Protein AF-A0AAJ6CHQ0-F1 (afdb_monomer_lite)

Foldseek 3Di:
DDPVVVVVVVVVVVVVVVVVVVVVVVVVVVVVVPPVCVVVVVVVVVVVVVVLVQLVVVLCVVVVVDDDDDDDPPPDDDQQRPDDPVCLVVLVVQFPDPPDPCPPPPPDDPPPRCPVGTDRSNLSVLVVVLVVLVCVLCVPQNPPRSVVVVVSVVVNVVSVVSNVSSVVSVVVVVVVVVVVVVVVVPDDD

Radius of gyration: 31.37 Å; chains: 1; bounding box: 77×31×107 Å

Sequence (189 aa):
MSTSELRRKAGANEQVLSQYDEQVMDEQVDDLTYLPAFPIYAVVVSILLFLIWLASYEVADQLRLVKPQEFSFPRQPHPFGTAPWWIVPVLRDLRLQPSKNLSVEKGKAPEKQELSKVLPPRLTYVGFLWVCTWPIPLMTFGLGAFDDALWWSFAFMGVTIHLLVEYWIYKADREAIGLSGLKYNYKGA

Organism: NCBI:txid253288

Secondary structure (DSSP, 8-state):
--HHHHHHHHHHHHHHHHHHHHHHHHHHHHHTT-S-HHHHHHHHHHHHHHHHHHHHHHHHHHTTSSPPPP--TT-PPPTTTT--TTTHHHHHHHS----------TTS------GGG---HHHHHHHHHHHHHTTHHHHHHTTTS-GGGTTHHHHHHHHHHHHHHHHHHHHHHHHHHHHHHHHTT-S--

pLDDT: mean 70.4, std 12.66, range [40.41, 88.06]

Structure (mmCIF, N/CA/C/O backbone):
data_AF-A0AAJ6CHQ0-F1
#
_entry.id   AF-A0AAJ6CHQ0-F1
#
loop_
_atom_site.group_PDB
_atom_site.id
_atom_site.type_symbol
_atom_site.label_atom_id
_atom_site.label_alt_id
_atom_site.label_comp_id
_atom_site.label_asym_id
_atom_site.label_entity_id
_atom_site.label_seq_id
_atom_site.pdbx_PDB_ins_code
_atom_site.Cartn_x
_atom_site.Cartn_y
_atom_site.Cartn_z
_atom_site.occupancy
_atom_site.B_iso_or_equiv
_atom_site.auth_seq_id
_atom_site.auth_comp_id
_atom_site.auth_asym_id
_atom_site.auth_atom_id
_atom_site.pdbx_PDB_model_num
ATOM 1 N N . MET A 1 1 ? 49.716 6.695 -63.440 1.00 53.44 1 MET A N 1
ATOM 2 C CA . MET A 1 1 ? 48.793 6.927 -62.308 1.00 53.44 1 MET A CA 1
ATOM 3 C C . MET A 1 1 ? 49.601 6.744 -61.030 1.00 53.44 1 MET A C 1
ATOM 5 O O . MET A 1 1 ? 50.236 5.705 -60.896 1.00 53.44 1 MET A O 1
ATOM 9 N N . SER A 1 2 ? 49.723 7.780 -60.196 1.00 56.41 2 SER A N 1
ATOM 10 C CA . SER A 1 2 ? 50.694 7.814 -59.088 1.00 56.41 2 SER A CA 1
ATOM 11 C C . SER A 1 2 ? 50.203 7.006 -57.882 1.00 56.41 2 SER A C 1
ATOM 13 O O . SER A 1 2 ? 49.052 7.136 -57.469 1.00 56.41 2 SER A O 1
ATOM 15 N N . THR A 1 3 ? 51.079 6.206 -57.271 1.00 55.00 3 THR A N 1
ATOM 16 C CA . THR A 1 3 ? 50.789 5.404 -56.065 1.00 55.00 3 THR A CA 1
ATOM 17 C C . THR A 1 3 ? 50.370 6.260 -54.863 1.00 55.00 3 THR A C 1
ATOM 19 O O . THR A 1 3 ? 49.649 5.787 -53.984 1.00 55.00 3 THR A O 1
ATOM 22 N N . SER A 1 4 ? 50.746 7.543 -54.851 1.00 57.84 4 SER A N 1
ATOM 23 C CA . SER A 1 4 ? 50.315 8.520 -53.846 1.00 57.84 4 SER A CA 1
ATOM 24 C C . SER A 1 4 ? 48.821 8.864 -53.927 1.00 57.84 4 SER A C 1
ATOM 26 O O . SER A 1 4 ? 48.200 9.116 -52.896 1.00 57.84 4 SER A O 1
ATOM 28 N N . GLU A 1 5 ? 48.214 8.825 -55.116 1.00 57.00 5 GLU A N 1
ATOM 29 C CA . GLU A 1 5 ? 46.783 9.109 -55.299 1.00 57.00 5 GLU A CA 1
ATOM 30 C C . GLU A 1 5 ? 45.907 7.930 -54.869 1.00 57.00 5 GLU A C 1
ATOM 32 O O . GLU A 1 5 ? 44.837 8.130 -54.295 1.00 57.00 5 GLU A O 1
ATOM 37 N N . LEU A 1 6 ? 46.385 6.700 -55.082 1.00 56.66 6 LEU A N 1
ATOM 38 C CA . LEU A 1 6 ? 45.708 5.482 -54.626 1.00 56.66 6 LEU A CA 1
ATOM 39 C C . LEU A 1 6 ? 45.669 5.402 -53.094 1.00 56.66 6 LEU A C 1
ATOM 41 O O . LEU A 1 6 ? 44.627 5.087 -52.528 1.00 56.66 6 LEU A O 1
ATOM 45 N N . ARG A 1 7 ? 46.762 5.776 -52.414 1.00 56.31 7 ARG A N 1
ATOM 46 C CA . ARG A 1 7 ? 46.816 5.824 -50.941 1.00 56.31 7 ARG A CA 1
ATOM 47 C C . ARG A 1 7 ? 45.900 6.901 -50.351 1.00 56.31 7 ARG A C 1
ATOM 49 O O . ARG A 1 7 ? 45.288 6.682 -49.312 1.00 56.31 7 ARG A O 1
ATOM 56 N N . ARG A 1 8 ? 45.769 8.043 -51.036 1.00 57.28 8 ARG A N 1
ATOM 57 C CA . ARG A 1 8 ? 44.875 9.139 -50.630 1.00 57.28 8 ARG A CA 1
ATOM 58 C C . ARG A 1 8 ? 43.396 8.779 -50.810 1.00 57.28 8 ARG A C 1
ATOM 60 O O . ARG A 1 8 ? 42.580 9.171 -49.987 1.00 57.28 8 ARG A O 1
ATOM 67 N N . LYS A 1 9 ? 43.060 8.004 -51.849 1.00 58.00 9 LYS A N 1
ATOM 68 C CA . LYS A 1 9 ? 41.708 7.455 -52.055 1.00 58.00 9 LYS A CA 1
ATOM 69 C C . LYS A 1 9 ? 41.365 6.335 -51.069 1.00 58.00 9 LYS A C 1
ATOM 71 O O . LYS A 1 9 ? 40.231 6.281 -50.615 1.00 58.00 9 LYS A O 1
ATOM 76 N N . ALA A 1 10 ? 42.331 5.488 -50.708 1.00 58.12 10 ALA A N 1
ATOM 77 C CA . ALA A 1 10 ? 42.127 4.432 -49.714 1.00 58.12 10 ALA A CA 1
ATOM 78 C C . ALA A 1 10 ? 41.763 5.005 -48.331 1.00 58.12 10 ALA A C 1
ATOM 80 O O . ALA A 1 10 ? 40.739 4.625 -47.777 1.00 58.12 10 ALA A O 1
ATOM 81 N N . GLY A 1 11 ? 42.512 6.002 -47.840 1.00 62.03 11 GLY A N 1
ATOM 82 C CA . GLY A 1 11 ? 42.206 6.642 -46.551 1.00 62.03 11 GLY A CA 1
ATOM 83 C C . GLY A 1 11 ? 40.889 7.431 -46.535 1.00 62.03 11 GLY A C 1
ATOM 84 O O . GLY A 1 11 ? 40.236 7.512 -45.503 1.00 62.03 11 GLY A O 1
ATOM 85 N N . ALA A 1 12 ? 40.460 7.976 -47.680 1.00 63.62 12 ALA A N 1
ATOM 86 C CA . ALA A 1 12 ? 39.159 8.639 -47.793 1.00 63.62 12 ALA A CA 1
ATOM 87 C C . ALA A 1 12 ? 37.992 7.638 -47.727 1.00 63.62 12 ALA A C 1
ATOM 89 O O . ALA A 1 12 ? 36.969 7.928 -47.118 1.00 63.62 12 ALA A O 1
ATOM 90 N N . ASN A 1 13 ? 38.151 6.447 -48.310 1.00 64.38 13 ASN A N 1
ATOM 91 C CA . ASN A 1 13 ? 37.129 5.402 -48.249 1.00 64.38 13 ASN A CA 1
ATOM 92 C C . ASN A 1 13 ? 37.025 4.774 -46.849 1.00 64.38 13 ASN A C 1
ATOM 94 O O . ASN A 1 13 ? 35.925 4.440 -46.422 1.00 64.38 13 ASN A O 1
ATOM 98 N N . GLU A 1 14 ? 38.142 4.651 -46.125 1.00 64.62 14 GLU A N 1
ATOM 99 C CA . GLU A 1 14 ? 38.157 4.181 -44.731 1.00 64.62 14 GLU A CA 1
ATOM 100 C C . GLU A 1 14 ? 37.414 5.144 -43.793 1.00 64.62 14 GLU A C 1
ATOM 102 O O . GLU A 1 14 ? 36.646 4.695 -42.949 1.00 64.62 14 GLU A O 1
ATOM 107 N N . GLN A 1 15 ? 37.566 6.459 -43.990 1.00 66.00 15 GLN A N 1
ATOM 108 C CA . GLN A 1 15 ? 36.834 7.474 -43.218 1.00 66.00 15 GLN A CA 1
ATOM 109 C C . GLN A 1 15 ? 35.327 7.460 -43.492 1.00 66.00 15 GLN A C 1
ATOM 111 O O . GLN A 1 15 ? 34.527 7.681 -42.587 1.00 66.00 15 GLN A O 1
ATOM 116 N N . VAL A 1 16 ? 34.930 7.190 -44.737 1.00 67.31 16 VAL A N 1
ATOM 117 C CA . VAL A 1 16 ? 33.515 7.065 -45.100 1.00 67.31 16 VAL A CA 1
ATOM 118 C C . VAL A 1 16 ? 32.918 5.807 -44.468 1.00 67.31 16 VAL A C 1
ATOM 120 O O . VAL A 1 16 ? 31.837 5.875 -43.899 1.00 67.31 16 VAL A O 1
ATOM 123 N N . LEU A 1 17 ? 33.634 4.679 -44.497 1.00 65.00 17 LEU A N 1
ATOM 124 C CA . LEU A 1 17 ? 33.187 3.437 -43.859 1.00 65.00 17 LEU A CA 1
ATOM 125 C C . LEU A 1 17 ? 33.066 3.571 -42.337 1.00 65.00 17 LEU A C 1
ATOM 127 O O . LEU A 1 17 ? 32.076 3.107 -41.784 1.00 65.00 17 LEU A O 1
ATOM 131 N N . SER A 1 18 ? 34.002 4.255 -41.671 1.00 67.62 18 SER A N 1
ATOM 132 C CA . SER A 1 18 ? 33.889 4.499 -40.228 1.00 67.62 18 SER A CA 1
ATOM 133 C C . SER A 1 18 ? 32.709 5.405 -39.877 1.00 67.62 18 SER A C 1
ATOM 135 O O . SER A 1 18 ? 32.072 5.188 -38.856 1.00 67.62 18 SER A O 1
ATOM 137 N N . GLN A 1 19 ? 32.391 6.389 -40.727 1.00 67.19 19 GLN A N 1
ATOM 138 C CA . GLN A 1 19 ? 31.205 7.229 -40.539 1.00 67.19 19 GLN A CA 1
ATOM 139 C C . GLN A 1 19 ? 29.909 6.435 -40.715 1.00 67.19 19 GLN A C 1
ATOM 141 O O . GLN A 1 19 ? 28.973 6.652 -39.957 1.00 67.19 19 GLN A O 1
ATOM 146 N N . TYR A 1 20 ? 29.855 5.500 -41.668 1.00 64.12 20 TYR A N 1
ATOM 147 C CA . TYR A 1 20 ? 28.700 4.612 -41.814 1.00 64.12 20 TYR A CA 1
ATOM 148 C C . TYR A 1 20 ? 28.559 3.647 -40.632 1.00 64.12 20 TYR A C 1
ATOM 150 O O . TYR A 1 20 ? 27.445 3.466 -40.160 1.00 64.12 20 TYR A O 1
ATOM 158 N N . ASP A 1 21 ? 29.648 3.062 -40.128 1.00 66.25 21 ASP A N 1
ATOM 159 C CA . ASP A 1 21 ? 29.583 2.171 -38.960 1.00 66.25 21 ASP A CA 1
ATOM 160 C C . ASP A 1 21 ? 29.145 2.920 -37.692 1.00 66.25 21 ASP A C 1
ATOM 162 O O . ASP A 1 21 ? 28.300 2.423 -36.955 1.00 66.25 21 ASP A O 1
ATOM 166 N N . GLU A 1 22 ? 29.660 4.128 -37.445 1.00 61.72 22 GLU A N 1
ATOM 167 C CA . GLU A 1 22 ? 29.252 4.953 -36.297 1.00 61.72 22 GLU A CA 1
ATOM 168 C C . GLU A 1 22 ? 27.773 5.359 -36.403 1.00 61.72 22 GLU A C 1
ATOM 170 O O . GLU A 1 22 ? 27.011 5.203 -35.453 1.00 61.72 22 GLU A O 1
ATOM 175 N N . GLN A 1 23 ? 27.333 5.764 -37.596 1.00 59.53 23 GLN A N 1
ATOM 176 C CA . GLN A 1 23 ? 25.959 6.198 -37.841 1.00 59.53 23 GLN A CA 1
ATOM 177 C C . GLN A 1 23 ? 24.943 5.041 -37.803 1.00 59.53 23 GLN A C 1
ATOM 179 O O . GLN A 1 23 ? 23.833 5.221 -37.310 1.00 59.53 23 GLN A O 1
ATOM 184 N N . VAL A 1 24 ? 25.316 3.843 -38.270 1.00 60.94 24 VAL A N 1
ATOM 185 C CA . VAL A 1 24 ? 24.473 2.635 -38.191 1.00 60.94 24 VAL A CA 1
ATOM 186 C C . VAL A 1 24 ? 24.389 2.111 -36.758 1.00 60.94 24 VAL A C 1
ATOM 188 O O . VAL A 1 24 ? 23.337 1.622 -36.351 1.00 60.94 24 VAL A O 1
ATOM 191 N N . MET A 1 25 ? 25.468 2.219 -35.979 1.00 58.41 25 MET A N 1
ATOM 192 C CA . MET A 1 25 ? 25.456 1.839 -34.565 1.00 58.41 25 MET A CA 1
ATOM 193 C C . MET A 1 25 ? 24.611 2.808 -33.730 1.00 58.41 25 MET A C 1
ATOM 195 O O . MET A 1 25 ? 23.848 2.340 -32.888 1.00 58.41 25 MET A O 1
ATOM 199 N N . ASP A 1 26 ? 24.670 4.115 -33.996 1.00 58.31 26 ASP A N 1
ATOM 200 C CA . ASP A 1 26 ? 23.794 5.102 -33.348 1.00 58.31 26 ASP A CA 1
ATOM 201 C C . ASP A 1 26 ? 22.317 4.885 -33.728 1.00 58.31 26 ASP A C 1
ATOM 203 O O . ASP A 1 26 ? 21.458 4.846 -32.847 1.00 58.31 26 ASP A O 1
ATOM 207 N N . GLU A 1 27 ? 22.011 4.626 -35.008 1.00 57.84 27 GLU A N 1
ATOM 208 C CA . GLU A 1 27 ? 20.642 4.300 -35.443 1.00 57.84 27 GLU A CA 1
ATOM 209 C C . GLU A 1 27 ? 20.125 2.990 -34.827 1.00 57.84 27 GLU A C 1
ATOM 211 O O . GLU A 1 27 ? 18.964 2.920 -34.432 1.00 57.84 27 GLU A O 1
ATOM 216 N N . GLN A 1 28 ? 20.961 1.954 -34.691 1.00 55.47 28 GLN A N 1
ATOM 217 C CA . GLN A 1 28 ? 20.553 0.682 -34.077 1.00 55.47 28 GLN A CA 1
ATOM 218 C C . GLN A 1 28 ? 20.350 0.775 -32.560 1.00 55.47 28 GLN A C 1
ATOM 220 O O . GLN A 1 28 ? 19.504 0.060 -32.013 1.00 55.47 28 GLN A O 1
ATOM 225 N N . VAL A 1 29 ? 21.113 1.627 -31.872 1.00 54.56 29 VAL A N 1
ATOM 226 C CA . VAL A 1 29 ? 20.941 1.885 -30.434 1.00 54.56 29 VAL A CA 1
ATOM 227 C C . VAL A 1 29 ? 19.672 2.708 -30.186 1.00 54.56 29 VAL A C 1
ATOM 229 O O . VAL A 1 29 ? 18.931 2.417 -29.241 1.00 54.56 29 VAL A O 1
ATOM 232 N N . ASP A 1 30 ? 19.359 3.655 -31.072 1.00 52.62 30 ASP A N 1
ATOM 233 C CA . ASP A 1 30 ? 18.094 4.385 -31.033 1.00 52.62 30 ASP A CA 1
ATOM 234 C C . ASP A 1 30 ? 16.900 3.456 -31.328 1.00 52.62 30 ASP A C 1
ATOM 236 O O . ASP A 1 30 ? 15.939 3.443 -30.556 1.00 52.62 30 ASP A O 1
ATOM 240 N N . ASP A 1 31 ? 16.964 2.592 -32.349 1.00 48.47 31 ASP A N 1
ATOM 241 C CA . ASP A 1 31 ? 15.840 1.722 -32.750 1.00 48.47 31 ASP A CA 1
ATOM 242 C C . ASP A 1 31 ? 15.488 0.624 -31.727 1.00 48.47 31 ASP A C 1
ATOM 244 O O . ASP A 1 31 ? 14.319 0.248 -31.592 1.00 48.47 31 ASP A O 1
ATOM 248 N N . LEU A 1 32 ? 16.450 0.138 -30.930 1.00 51.84 32 LEU A N 1
ATOM 249 C CA . LEU A 1 32 ? 16.156 -0.810 -29.841 1.00 51.84 32 LEU A CA 1
ATOM 250 C C . LEU A 1 32 ? 15.388 -0.154 -28.675 1.00 51.84 32 LEU A C 1
ATOM 252 O O . LEU A 1 32 ? 14.760 -0.848 -27.871 1.00 51.84 32 LEU A O 1
ATOM 256 N N . THR A 1 33 ? 15.403 1.181 -28.610 1.00 52.81 33 THR A N 1
ATOM 257 C CA . THR A 1 33 ? 14.689 2.001 -27.621 1.00 52.81 33 THR A CA 1
ATOM 258 C C . THR A 1 33 ? 13.267 2.368 -28.092 1.00 52.81 33 THR A C 1
ATOM 260 O O . THR A 1 33 ? 12.429 2.775 -27.286 1.00 52.81 33 THR A O 1
ATOM 263 N N . TYR A 1 34 ? 12.939 2.145 -29.374 1.00 50.56 34 TYR A N 1
ATOM 264 C CA . TYR A 1 34 ? 11.658 2.495 -30.008 1.00 50.56 34 TYR A CA 1
ATOM 265 C C . TYR A 1 34 ? 10.610 1.369 -30.021 1.00 50.56 34 TYR A C 1
ATOM 267 O O . TYR A 1 34 ? 9.731 1.334 -30.890 1.00 50.56 34 TYR A O 1
ATOM 275 N N . LEU A 1 35 ? 10.578 0.478 -29.020 1.00 59.81 35 LEU A N 1
ATOM 276 C CA . LEU A 1 35 ? 9.287 -0.166 -28.749 1.00 59.81 35 LEU A CA 1
ATOM 277 C C . LEU A 1 35 ? 8.296 0.969 -28.441 1.00 59.81 35 LEU A C 1
ATOM 279 O O . LEU A 1 35 ? 8.647 1.838 -27.639 1.00 59.81 35 LEU A O 1
ATOM 283 N N . PRO A 1 36 ? 7.078 1.015 -29.021 1.00 63.50 36 PRO A N 1
ATOM 284 C CA . PRO A 1 36 ? 6.083 1.988 -28.601 1.00 63.50 36 PRO A CA 1
ATOM 285 C C . PRO A 1 36 ? 5.757 1.676 -27.139 1.00 63.50 36 PRO A C 1
ATOM 287 O O . PRO A 1 36 ? 4.916 0.839 -26.828 1.00 63.50 36 PRO A O 1
ATOM 290 N N . ALA A 1 37 ? 6.478 2.311 -26.221 1.00 67.38 37 ALA A N 1
ATOM 291 C CA . ALA A 1 37 ? 6.359 2.079 -24.792 1.00 67.38 37 ALA A CA 1
ATOM 292 C C . ALA A 1 37 ? 5.084 2.741 -24.256 1.00 67.38 37 ALA A C 1
ATOM 294 O O . ALA A 1 37 ? 4.552 2.353 -23.219 1.00 67.38 37 ALA A O 1
ATOM 295 N N . PHE A 1 38 ? 4.533 3.693 -25.015 1.00 73.88 38 PHE A N 1
ATOM 296 C CA . PHE A 1 38 ? 3.282 4.380 -24.727 1.00 73.88 38 PHE A CA 1
ATOM 297 C C . PHE A 1 38 ? 2.105 3.440 -24.390 1.00 73.88 38 PHE A C 1
ATOM 299 O O . PHE A 1 38 ? 1.527 3.620 -23.320 1.00 73.88 38 PHE A O 1
ATOM 306 N N . PRO A 1 39 ? 1.735 2.425 -25.202 1.00 80.56 39 PRO A N 1
ATOM 307 C CA . PRO A 1 39 ? 0.681 1.474 -24.841 1.00 80.56 39 PRO A CA 1
ATOM 308 C C . PRO A 1 39 ? 0.973 0.704 -23.548 1.00 80.56 39 PRO A C 1
ATOM 310 O O . PRO A 1 39 ? 0.052 0.470 -22.769 1.00 80.56 39 PRO A O 1
ATOM 313 N N . ILE A 1 40 ? 2.234 0.357 -23.276 1.00 78.62 40 ILE A N 1
ATOM 314 C CA . ILE A 1 40 ? 2.617 -0.331 -22.036 1.00 78.62 40 ILE A CA 1
ATOM 315 C C . ILE A 1 40 ? 2.397 0.603 -20.842 1.00 78.62 40 ILE A C 1
ATOM 317 O O . ILE A 1 40 ? 1.716 0.228 -19.887 1.00 78.62 40 ILE A O 1
ATOM 321 N N . TYR A 1 41 ? 2.880 1.845 -20.918 1.00 74.88 41 TYR A N 1
ATOM 322 C CA . TYR A 1 41 ? 2.657 2.843 -19.873 1.00 74.88 41 TYR A CA 1
ATOM 323 C C . TYR A 1 41 ? 1.173 3.167 -19.687 1.00 74.88 41 TYR A C 1
ATOM 325 O O . TYR A 1 41 ? 0.722 3.274 -18.552 1.00 74.88 41 TYR A O 1
ATOM 333 N N . ALA A 1 42 ? 0.389 3.259 -20.763 1.00 80.94 42 ALA A N 1
ATOM 334 C CA . ALA A 1 42 ? -1.048 3.506 -20.686 1.00 80.94 42 ALA A CA 1
ATOM 335 C C . ALA A 1 42 ? -1.783 2.375 -19.947 1.00 80.94 42 ALA A C 1
ATOM 337 O O . ALA A 1 42 ? -2.605 2.643 -19.068 1.00 80.94 42 ALA A O 1
ATOM 338 N N . VAL A 1 43 ? -1.450 1.114 -20.246 1.00 83.62 43 VAL A N 1
ATOM 339 C CA . VAL A 1 43 ? -2.004 -0.047 -19.534 1.00 83.62 43 VAL A CA 1
ATOM 340 C C . VAL A 1 43 ? -1.590 -0.019 -18.064 1.00 83.62 43 VAL A C 1
ATOM 342 O O . VAL A 1 43 ? -2.452 -0.110 -17.191 1.00 83.62 43 VAL A O 1
ATOM 345 N N . VAL A 1 44 ? -0.305 0.181 -17.769 1.00 76.56 44 VAL A N 1
ATOM 346 C CA . VAL A 1 44 ? 0.199 0.227 -16.387 1.00 76.56 44 VAL A CA 1
ATOM 347 C C . VAL A 1 44 ? -0.458 1.358 -15.589 1.00 76.56 44 VAL A C 1
ATOM 349 O O . VAL A 1 44 ? -0.944 1.125 -14.484 1.00 76.56 44 VAL A O 1
ATOM 352 N N . VAL A 1 45 ? -0.560 2.562 -16.155 1.00 79.88 45 VAL A N 1
ATOM 353 C CA . VAL A 1 45 ? -1.225 3.709 -15.517 1.00 79.88 45 VAL A CA 1
ATOM 354 C C . VAL A 1 45 ? -2.709 3.433 -15.290 1.00 79.88 45 VAL A C 1
ATOM 356 O O . VAL A 1 45 ? -3.220 3.758 -14.222 1.00 79.88 45 VAL A O 1
ATOM 359 N N . SER A 1 46 ? -3.407 2.792 -16.232 1.00 83.06 46 SER A N 1
ATOM 360 C CA . SER A 1 46 ? -4.824 2.448 -16.049 1.00 83.06 46 SER A CA 1
ATOM 361 C C . SER A 1 46 ? -5.043 1.476 -14.883 1.00 83.06 46 SER A C 1
ATOM 363 O O . SER A 1 46 ? -5.952 1.675 -14.076 1.00 83.06 46 SER A O 1
ATOM 365 N N . ILE A 1 47 ? -4.162 0.480 -14.736 1.00 81.56 47 ILE A N 1
ATOM 366 C CA . ILE A 1 47 ? -4.190 -0.469 -13.618 1.00 81.56 47 ILE A CA 1
ATOM 367 C C . ILE A 1 47 ? -3.897 0.264 -12.304 1.00 81.56 47 ILE A C 1
ATOM 369 O O . ILE A 1 47 ? -4.606 0.064 -11.320 1.00 81.56 47 ILE A O 1
ATOM 373 N N . LEU A 1 48 ? -2.901 1.153 -12.285 1.00 75.44 48 LEU A N 1
ATOM 374 C CA . LEU A 1 48 ? -2.566 1.946 -11.099 1.00 75.44 48 LEU A CA 1
ATOM 375 C C . LEU A 1 48 ? -3.720 2.867 -10.680 1.00 75.44 48 LEU A C 1
ATOM 377 O O . LEU A 1 48 ? -4.077 2.895 -9.505 1.00 75.44 48 LEU A O 1
ATOM 381 N N . LEU A 1 49 ? -4.351 3.571 -11.624 1.00 79.44 49 LEU A N 1
ATOM 382 C CA . LEU A 1 49 ? -5.519 4.414 -11.353 1.00 79.44 49 LEU A CA 1
ATOM 383 C C . LEU A 1 49 ? -6.701 3.596 -10.822 1.00 79.44 49 LEU A C 1
ATOM 385 O O . LEU A 1 49 ? -7.377 4.033 -9.891 1.00 79.44 49 LEU A O 1
ATOM 389 N N . PHE A 1 50 ? -6.927 2.397 -11.362 1.00 79.81 50 PHE A N 1
ATOM 390 C CA . PHE A 1 50 ? -7.956 1.487 -10.865 1.00 79.81 50 PHE A CA 1
ATOM 391 C C . PHE A 1 50 ? -7.687 1.038 -9.419 1.00 79.81 50 PHE A C 1
ATOM 393 O O . PHE A 1 50 ? -8.597 1.046 -8.589 1.00 79.81 50 PHE A O 1
ATOM 400 N N . LEU A 1 51 ? -6.437 0.711 -9.082 1.00 74.38 51 LEU A N 1
ATOM 401 C CA . LEU A 1 51 ? -6.049 0.368 -7.711 1.00 74.38 51 LEU A CA 1
ATOM 402 C C . LEU A 1 51 ? -6.207 1.558 -6.751 1.00 74.38 51 LEU A C 1
ATOM 404 O O . LEU A 1 51 ? -6.712 1.384 -5.643 1.00 74.38 51 LEU A O 1
ATOM 408 N N . ILE A 1 52 ? -5.845 2.772 -7.180 1.00 77.25 52 ILE A N 1
ATOM 409 C CA . ILE A 1 52 ? -6.049 4.005 -6.398 1.00 77.25 52 ILE A CA 1
ATOM 410 C C . ILE A 1 52 ? -7.539 4.261 -6.166 1.00 77.25 52 ILE A C 1
ATOM 412 O O . ILE A 1 52 ? -7.932 4.657 -5.067 1.00 77.25 52 ILE A O 1
ATOM 416 N N . TRP A 1 53 ? -8.381 4.016 -7.169 1.00 78.12 53 TRP A N 1
ATOM 417 C CA . TRP A 1 53 ? -9.830 4.132 -7.036 1.00 78.12 53 TRP A CA 1
ATOM 418 C C . TRP A 1 53 ? -10.386 3.153 -5.994 1.00 78.12 53 TRP A C 1
ATOM 420 O O . TRP A 1 53 ? -11.130 3.569 -5.106 1.00 78.12 53 TRP A O 1
ATOM 430 N N . LEU A 1 54 ? -9.982 1.877 -6.046 1.00 79.12 54 LEU A N 1
ATOM 431 C CA . LEU A 1 54 ? -10.374 0.868 -5.053 1.00 79.12 54 LEU A CA 1
ATOM 432 C C . LEU A 1 54 ? -9.926 1.247 -3.638 1.00 79.12 54 LEU A C 1
ATOM 434 O O . LEU A 1 54 ? -10.730 1.202 -2.709 1.00 79.12 54 LEU A O 1
ATOM 438 N N . ALA A 1 55 ? -8.675 1.681 -3.483 1.00 73.00 55 ALA A N 1
ATOM 439 C CA . ALA A 1 55 ? -8.155 2.145 -2.201 1.00 73.00 55 ALA A CA 1
ATOM 440 C C . ALA A 1 55 ? -8.960 3.348 -1.680 1.00 73.00 55 ALA A C 1
ATOM 442 O O . ALA A 1 55 ? -9.351 3.394 -0.517 1.00 73.00 55 ALA A O 1
ATOM 443 N N . SER A 1 56 ? -9.267 4.310 -2.552 1.00 79.75 56 SER A N 1
ATOM 444 C CA . SER A 1 56 ? -10.065 5.490 -2.196 1.00 79.75 56 SER A CA 1
ATOM 445 C C . SER A 1 56 ? -11.483 5.110 -1.757 1.00 79.75 56 SER A C 1
ATOM 447 O O . SER A 1 56 ? -12.011 5.688 -0.808 1.00 79.75 56 SER A O 1
ATOM 449 N N . TYR A 1 57 ? -12.085 4.109 -2.407 1.00 80.50 57 TYR A N 1
ATOM 450 C CA . TYR A 1 57 ? -13.380 3.555 -2.018 1.00 80.50 57 TYR A CA 1
ATOM 451 C C . TYR A 1 57 ? -13.334 2.897 -0.630 1.00 80.50 57 TYR A C 1
ATOM 453 O O . TYR A 1 57 ? -14.231 3.131 0.178 1.00 80.50 57 TYR A O 1
ATOM 461 N N . GLU A 1 58 ? -12.281 2.135 -0.312 1.00 75.00 58 GLU A N 1
ATOM 462 C CA . GLU A 1 58 ? -12.108 1.539 1.023 1.00 75.00 58 GLU A CA 1
ATOM 463 C C . GLU A 1 58 ? -11.977 2.601 2.127 1.00 75.00 58 GLU A C 1
ATOM 465 O O . GLU A 1 58 ? -12.581 2.452 3.191 1.00 75.00 58 GLU A O 1
ATOM 470 N N . VAL A 1 59 ? -11.260 3.704 1.873 1.00 75.12 59 VAL A N 1
ATOM 471 C CA . VAL A 1 59 ? -11.189 4.834 2.822 1.00 75.12 59 VAL A CA 1
ATOM 472 C C . VAL A 1 59 ? -12.558 5.495 2.986 1.00 75.12 59 VAL A C 1
ATOM 474 O O . VAL A 1 59 ? -12.967 5.820 4.101 1.00 75.12 59 VAL A O 1
ATOM 477 N N . ALA A 1 60 ? -13.296 5.686 1.891 1.00 80.06 60 ALA A N 1
ATOM 478 C CA . ALA A 1 60 ? -14.622 6.295 1.936 1.00 80.06 60 ALA A CA 1
ATOM 479 C C . ALA A 1 60 ? -15.640 5.439 2.716 1.00 80.06 60 ALA A C 1
ATOM 481 O O . ALA A 1 60 ? -16.466 5.990 3.451 1.00 80.06 60 ALA A O 1
ATOM 482 N N . ASP A 1 61 ? -15.558 4.110 2.602 1.00 77.75 61 ASP A N 1
ATOM 483 C CA . ASP A 1 61 ? -16.346 3.157 3.397 1.00 77.75 61 ASP A CA 1
ATOM 484 C C . ASP A 1 61 ? -16.036 3.289 4.900 1.00 77.75 61 ASP A C 1
ATOM 486 O O . ASP A 1 61 ? -16.947 3.398 5.723 1.00 77.75 61 ASP A O 1
ATOM 490 N N . GLN A 1 62 ? -14.758 3.405 5.277 1.00 70.50 62 GLN A N 1
ATOM 491 C CA . GLN A 1 62 ? -14.363 3.597 6.680 1.00 70.50 62 GLN A CA 1
ATOM 492 C C . GLN A 1 62 ? -14.851 4.917 7.275 1.00 70.50 62 GLN A C 1
ATOM 494 O O . GLN A 1 62 ? -15.335 4.953 8.408 1.00 70.50 62 GLN A O 1
ATOM 499 N N . LEU A 1 63 ? -14.773 5.998 6.500 1.00 74.94 63 LEU A N 1
ATOM 500 C CA . LEU A 1 63 ? -15.287 7.306 6.902 1.00 74.94 63 LEU A CA 1
ATOM 501 C C . LEU A 1 63 ? -16.825 7.350 6.947 1.00 74.94 63 LEU A C 1
ATOM 503 O O . LEU A 1 63 ? -17.396 8.390 7.277 1.00 74.94 63 LEU A O 1
ATOM 507 N N . ARG A 1 64 ? -17.505 6.234 6.632 1.00 74.44 64 ARG A N 1
ATOM 508 C CA . ARG A 1 64 ? -18.968 6.116 6.520 1.00 74.44 64 ARG A CA 1
ATOM 509 C C . ARG A 1 64 ? -19.567 7.118 5.534 1.00 74.44 64 ARG A C 1
ATOM 511 O O . ARG A 1 64 ? -20.725 7.513 5.669 1.00 74.44 64 ARG A O 1
ATOM 518 N N . LEU A 1 65 ? -18.779 7.527 4.540 1.00 80.56 65 LEU A N 1
ATOM 519 C CA . LEU A 1 65 ? -19.247 8.360 3.433 1.00 80.56 65 LEU A CA 1
ATOM 520 C C . LEU A 1 65 ? -20.073 7.528 2.446 1.00 80.56 65 LEU A C 1
ATOM 522 O O . LEU A 1 65 ? -20.954 8.055 1.770 1.00 80.56 65 LEU A O 1
ATOM 526 N N . VAL A 1 66 ? -19.813 6.220 2.399 1.00 79.75 66 VAL A N 1
ATOM 527 C CA . VAL A 1 66 ? -20.528 5.235 1.586 1.00 79.75 66 VAL A CA 1
ATOM 528 C C . VAL A 1 66 ? -21.241 4.245 2.511 1.00 79.75 66 VAL A C 1
ATOM 530 O O . VAL A 1 66 ? -20.764 3.948 3.605 1.00 79.75 66 VAL A O 1
ATOM 533 N N . LYS A 1 67 ? -22.421 3.755 2.105 1.00 74.56 67 LYS A N 1
ATOM 534 C CA . LYS A 1 67 ? -23.137 2.719 2.862 1.00 74.56 67 LYS A CA 1
ATOM 535 C C . LYS A 1 67 ? -22.412 1.374 2.703 1.00 74.56 67 LYS A C 1
ATOM 537 O O . LYS A 1 67 ? -22.257 0.942 1.559 1.00 74.56 67 LYS A O 1
ATOM 542 N N . PRO A 1 68 ? -22.034 0.696 3.800 1.00 68.00 68 PRO A N 1
ATOM 543 C CA . PRO A 1 68 ? -21.365 -0.594 3.715 1.00 68.00 68 PRO A CA 1
ATOM 544 C C . PRO A 1 68 ? -22.304 -1.638 3.103 1.00 68.00 68 PRO A C 1
ATOM 546 O O . PRO A 1 68 ? -23.497 -1.680 3.408 1.00 68.00 68 PRO A O 1
ATOM 549 N N . GLN A 1 69 ? -21.764 -2.487 2.230 1.00 69.88 69 GLN A N 1
ATOM 550 C CA . GLN A 1 69 ? -22.522 -3.585 1.638 1.00 69.88 69 GLN A CA 1
ATOM 551 C C . GLN A 1 69 ? -22.775 -4.670 2.692 1.00 69.88 69 GLN A C 1
ATOM 553 O O . GLN A 1 69 ? -21.841 -5.224 3.273 1.00 69.88 69 GLN A O 1
ATOM 558 N N . GLU A 1 70 ? -24.045 -4.981 2.943 1.00 70.50 70 GLU A N 1
ATOM 559 C CA . GLU A 1 70 ? -24.442 -6.014 3.899 1.00 70.50 70 GLU A CA 1
ATOM 560 C C . GLU A 1 70 ? -24.365 -7.405 3.250 1.00 70.50 70 GLU A C 1
ATOM 562 O O . GLU A 1 70 ? -24.911 -7.636 2.169 1.00 70.50 70 GLU A O 1
ATOM 567 N N . PHE A 1 71 ? -23.693 -8.348 3.915 1.00 74.44 71 PHE A N 1
ATOM 568 C CA . PHE A 1 71 ? -23.593 -9.742 3.477 1.00 74.44 71 PHE A CA 1
ATOM 569 C C . PHE A 1 71 ? -24.379 -10.657 4.416 1.00 74.44 71 PHE A C 1
ATOM 571 O O . PHE A 1 71 ? -24.260 -10.562 5.640 1.00 74.44 71 PHE A O 1
ATOM 578 N N . SER A 1 72 ? -25.158 -11.580 3.850 1.00 75.62 72 SER A N 1
ATOM 579 C CA . SER A 1 72 ? -25.890 -12.585 4.619 1.00 75.62 72 SER A CA 1
ATOM 580 C C . SER A 1 72 ? -24.979 -13.730 5.070 1.00 75.62 72 SER A C 1
ATOM 582 O O . SER A 1 72 ? -24.069 -14.176 4.363 1.00 75.62 72 SER A O 1
ATOM 584 N N . PHE A 1 73 ? -25.230 -14.235 6.278 1.00 64.50 73 PHE A N 1
ATOM 585 C CA . PHE A 1 73 ? -24.571 -15.442 6.767 1.00 64.50 73 PHE A CA 1
ATOM 586 C C . PHE A 1 73 ? -24.892 -16.637 5.850 1.00 64.50 73 PHE A C 1
ATOM 588 O O . PHE A 1 73 ? -26.042 -16.777 5.431 1.00 64.50 73 PHE A O 1
ATOM 595 N N . PRO A 1 74 ? -23.916 -17.518 5.545 1.00 77.56 74 PRO A N 1
ATOM 596 C CA . PRO A 1 74 ? -22.573 -17.618 6.138 1.00 77.56 74 PRO A CA 1
ATOM 597 C C . PRO A 1 74 ? -21.443 -16.897 5.372 1.00 77.56 74 PRO A C 1
ATOM 599 O O . PRO A 1 74 ? -20.297 -16.945 5.813 1.00 77.56 74 PRO A O 1
ATOM 602 N N . ARG A 1 75 ? -21.711 -16.239 4.235 1.00 75.56 75 ARG A N 1
ATOM 603 C CA . ARG A 1 75 ? -20.672 -15.603 3.396 1.00 75.56 75 ARG A CA 1
ATOM 604 C C . ARG A 1 75 ? -20.327 -14.189 3.873 1.00 75.56 75 ARG A C 1
ATOM 606 O O . ARG A 1 75 ? -20.450 -13.230 3.119 1.00 75.56 75 ARG A O 1
ATOM 613 N N . GLN A 1 76 ? -19.898 -14.052 5.125 1.00 74.88 76 GLN A N 1
ATOM 614 C CA . GLN A 1 76 ? -19.422 -12.762 5.625 1.00 74.88 76 GLN A CA 1
ATOM 615 C C . GLN A 1 76 ? -17.998 -12.468 5.133 1.00 74.88 76 GLN A C 1
ATOM 617 O O . GLN A 1 76 ? -17.147 -13.364 5.168 1.00 74.88 76 GLN A O 1
ATOM 622 N N . PRO A 1 77 ? -17.708 -11.231 4.696 1.00 75.06 77 PRO A N 1
ATOM 623 C CA . PRO A 1 77 ? -16.358 -10.837 4.326 1.00 75.06 77 PRO A CA 1
ATOM 624 C C . PRO A 1 77 ? -15.442 -10.874 5.555 1.00 75.06 77 PRO A C 1
ATOM 626 O O . PRO A 1 77 ? -15.852 -10.584 6.681 1.00 75.06 77 PRO A O 1
ATOM 629 N N . HIS A 1 78 ? -14.177 -11.240 5.351 1.00 80.25 78 HIS A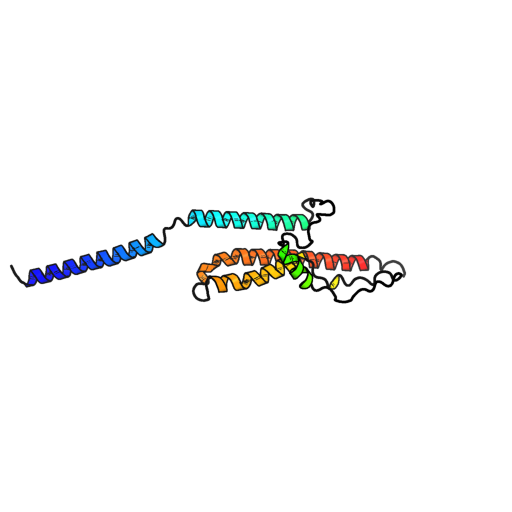 N 1
ATOM 630 C CA . HIS A 1 78 ? -13.191 -11.207 6.426 1.00 80.25 78 HIS A CA 1
ATOM 631 C C . HIS A 1 78 ? -12.808 -9.760 6.781 1.00 80.25 78 HIS A C 1
ATOM 633 O O . HIS A 1 78 ? -12.824 -8.880 5.920 1.00 80.25 78 HIS A O 1
ATOM 639 N N . PRO A 1 79 ? -12.363 -9.492 8.021 1.00 77.75 79 PRO A N 1
ATOM 640 C CA . PRO A 1 79 ? -12.124 -8.122 8.478 1.00 77.75 79 PRO A CA 1
ATOM 641 C C . PRO A 1 79 ? -10.883 -7.453 7.857 1.00 77.75 79 PRO A C 1
ATOM 643 O O . PRO A 1 79 ? -10.682 -6.261 8.057 1.00 77.75 79 PRO A O 1
ATOM 646 N N . PHE A 1 80 ? -10.060 -8.185 7.098 1.00 78.00 80 PHE A N 1
ATOM 647 C CA . PHE A 1 80 ? -8.821 -7.699 6.468 1.00 78.00 80 PHE A CA 1
ATOM 648 C C . PHE A 1 80 ? -9.038 -6.912 5.156 1.00 78.00 80 PHE A C 1
ATOM 650 O O . PHE A 1 80 ? -8.117 -6.799 4.357 1.00 78.00 80 PHE A O 1
ATOM 657 N N . GLY A 1 81 ? -10.240 -6.369 4.924 1.00 76.25 81 GLY A N 1
ATOM 658 C CA . GLY A 1 81 ? -10.537 -5.548 3.740 1.00 76.25 81 GLY A CA 1
ATOM 659 C C . GLY A 1 81 ? -10.371 -6.338 2.440 1.00 76.25 81 GLY A C 1
ATOM 660 O O . GLY A 1 81 ? -10.866 -7.460 2.345 1.00 76.25 81 GLY A O 1
ATOM 661 N N . THR A 1 82 ? -9.634 -5.773 1.485 1.00 78.62 82 THR A N 1
ATOM 662 C CA . THR A 1 82 ? -9.268 -6.363 0.183 1.00 78.62 82 THR A CA 1
ATOM 663 C C . THR A 1 82 ? -8.206 -7.474 0.223 1.00 78.62 82 THR A C 1
ATOM 665 O O . THR A 1 82 ? -7.783 -7.947 -0.833 1.00 78.62 82 THR A O 1
ATOM 668 N N . ALA A 1 83 ? -7.763 -7.927 1.402 1.00 82.00 83 ALA A N 1
ATOM 669 C CA . ALA A 1 83 ? -6.768 -8.996 1.500 1.00 82.00 83 ALA A CA 1
ATOM 670 C C . ALA A 1 83 ? -7.205 -10.285 0.772 1.00 82.00 83 ALA A C 1
ATOM 672 O O . ALA A 1 83 ? -8.336 -10.735 0.948 1.00 82.00 83 ALA A O 1
ATOM 673 N N . PRO A 1 84 ? -6.322 -10.940 -0.001 1.00 82.31 84 PRO A N 1
ATOM 674 C CA . PRO A 1 84 ? -6.626 -12.240 -0.584 1.00 82.31 84 PRO A CA 1
ATOM 675 C C . PRO A 1 84 ? -6.919 -13.306 0.481 1.00 82.31 84 PRO A C 1
ATOM 677 O O . PRO A 1 84 ? -6.244 -13.386 1.506 1.00 82.31 84 PRO A O 1
ATOM 680 N N . TRP A 1 85 ? -7.872 -14.202 0.220 1.00 81.38 85 TRP A N 1
ATOM 681 C CA . TRP A 1 85 ? -8.328 -15.181 1.220 1.00 81.38 85 TRP A CA 1
ATOM 682 C C . TRP A 1 85 ? -7.209 -16.087 1.771 1.00 81.38 85 TRP A C 1
ATOM 684 O O . TRP A 1 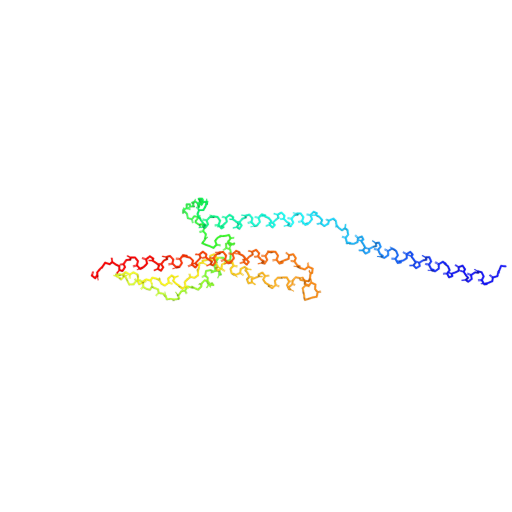85 ? -7.250 -16.495 2.930 1.00 81.38 85 TRP A O 1
ATOM 694 N N . TRP A 1 86 ? -6.177 -16.359 0.968 1.00 84.75 86 TRP A N 1
ATOM 695 C CA . TRP A 1 86 ? -5.043 -17.204 1.347 1.00 84.75 86 TRP A CA 1
ATOM 696 C C . TRP A 1 86 ? -4.086 -16.553 2.355 1.00 84.75 86 TRP A C 1
ATOM 698 O O . TRP A 1 86 ? -3.423 -17.274 3.096 1.00 84.75 86 TRP A O 1
ATOM 708 N N . ILE A 1 87 ? -4.013 -15.218 2.423 1.00 84.75 87 ILE A N 1
ATOM 709 C CA . ILE A 1 87 ? -3.096 -14.523 3.342 1.00 84.75 87 ILE A CA 1
ATOM 710 C C . ILE A 1 87 ? -3.730 -14.262 4.713 1.00 84.75 87 ILE A C 1
ATOM 712 O O . ILE A 1 87 ? -3.041 -14.043 5.708 1.00 84.75 87 ILE A O 1
ATOM 716 N N . VAL A 1 88 ? -5.060 -14.334 4.787 1.00 84.12 88 VAL A N 1
ATOM 717 C CA . VAL A 1 88 ? -5.846 -14.058 5.995 1.00 84.12 88 VAL A CA 1
ATOM 718 C C . VAL A 1 88 ? -5.412 -14.887 7.213 1.00 84.12 88 VAL A C 1
ATOM 720 O O . VAL A 1 88 ? -5.333 -14.296 8.289 1.00 84.12 88 VAL A O 1
ATOM 723 N N . PRO A 1 89 ? -5.119 -16.202 7.119 1.00 84.06 89 PRO A N 1
ATOM 724 C CA . PRO A 1 89 ? -4.644 -16.971 8.271 1.00 84.06 89 PRO A CA 1
ATOM 725 C C . PRO A 1 89 ? -3.335 -16.410 8.842 1.00 84.06 89 PRO A C 1
ATOM 727 O O . PRO A 1 89 ? -3.252 -16.157 10.038 1.00 84.06 89 PRO A O 1
ATOM 730 N N . VAL A 1 90 ? -2.369 -16.093 7.976 1.00 84.25 90 VAL A N 1
ATOM 731 C CA . VAL A 1 90 ? -1.072 -15.524 8.375 1.00 84.25 90 VAL A CA 1
ATOM 732 C C . VAL A 1 90 ? -1.250 -14.153 9.025 1.00 84.25 90 VAL A C 1
ATOM 734 O O . VAL A 1 90 ? -0.649 -13.862 10.054 1.00 84.25 90 VAL A O 1
ATOM 737 N N . LEU A 1 91 ? -2.120 -13.308 8.467 1.00 82.06 91 LEU A N 1
ATOM 738 C CA . LEU A 1 91 ? -2.404 -11.988 9.035 1.00 82.06 91 LEU A CA 1
ATOM 739 C C . LEU A 1 91 ? -3.132 -12.067 10.383 1.00 82.06 91 LEU A C 1
ATOM 741 O O . LEU A 1 91 ? -2.958 -11.184 11.224 1.00 82.06 91 LEU A O 1
ATOM 745 N N . ARG A 1 92 ? -3.952 -13.104 10.607 1.00 81.44 92 ARG A N 1
ATOM 746 C CA . ARG A 1 92 ? -4.588 -13.355 11.911 1.00 81.44 92 ARG A CA 1
ATOM 747 C C . ARG A 1 92 ? -3.567 -13.721 12.976 1.00 81.44 92 ARG A C 1
ATOM 749 O O . ARG A 1 92 ? -3.726 -13.244 14.098 1.00 81.44 92 ARG A O 1
ATOM 756 N N . ASP A 1 93 ? -2.551 -14.493 12.608 1.00 79.44 93 ASP A N 1
ATOM 757 C CA . ASP A 1 93 ? -1.462 -14.887 13.504 1.00 79.44 93 ASP A CA 1
ATOM 758 C C . ASP A 1 93 ? -0.490 -13.727 13.761 1.00 79.44 93 ASP A C 1
ATOM 760 O O . ASP A 1 93 ? -0.039 -13.527 14.887 1.00 79.44 93 ASP A O 1
ATOM 764 N N . LEU A 1 94 ? -0.212 -12.910 12.737 1.00 74.69 94 LEU A N 1
ATOM 765 C CA . LEU A 1 94 ? 0.632 -11.715 12.851 1.00 74.69 94 LEU A CA 1
ATOM 766 C C . LEU A 1 94 ? -0.015 -10.623 13.715 1.00 74.69 94 LEU A C 1
ATOM 768 O O . LEU A 1 94 ? 0.675 -9.809 14.333 1.00 74.69 94 LEU A O 1
ATOM 772 N N . ARG A 1 95 ? -1.350 -10.568 13.746 1.00 72.19 95 ARG A N 1
ATOM 773 C CA . ARG A 1 95 ? -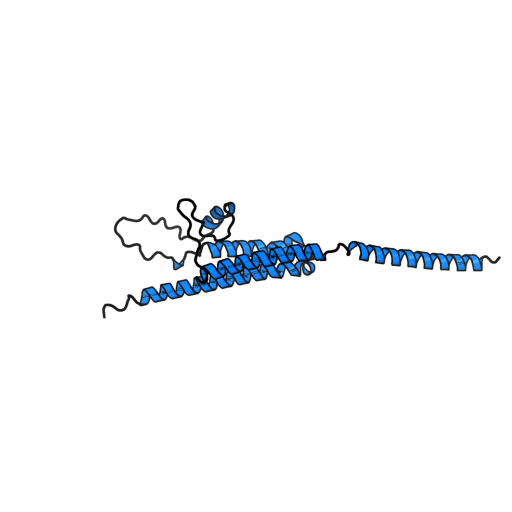2.083 -9.604 14.563 1.00 72.19 95 ARG A CA 1
ATOM 774 C C . ARG A 1 95 ? -1.754 -9.865 16.029 1.00 72.19 95 ARG A C 1
ATOM 776 O O . ARG A 1 95 ? -2.200 -10.859 16.591 1.00 72.19 95 ARG A O 1
ATOM 783 N N . LEU A 1 96 ? -1.033 -8.928 16.647 1.00 64.38 96 LEU A N 1
ATOM 784 C CA . LEU A 1 96 ? -0.742 -8.916 18.080 1.00 64.38 96 LEU A CA 1
ATOM 785 C C . LEU A 1 96 ? -2.063 -8.916 18.865 1.00 64.38 96 LEU A C 1
ATOM 787 O O . LEU A 1 96 ? -2.662 -7.873 19.128 1.00 64.38 96 LEU A O 1
ATOM 791 N N . GLN A 1 97 ? -2.554 -10.108 19.182 1.00 60.41 97 GLN A N 1
ATOM 792 C CA . GLN A 1 97 ? -3.640 -10.330 20.119 1.00 60.41 97 GLN A CA 1
ATOM 793 C C . GLN A 1 97 ? -2.998 -10.668 21.466 1.00 60.41 97 GLN A C 1
ATOM 795 O O . GLN A 1 97 ? -2.034 -11.438 21.502 1.00 60.41 97 GLN A O 1
ATOM 800 N N . PRO A 1 98 ? -3.478 -10.106 22.587 1.00 53.66 98 PRO A N 1
ATOM 801 C CA . PRO A 1 98 ? -3.005 -10.530 23.893 1.00 53.66 98 PRO A CA 1
ATOM 802 C C . PRO A 1 98 ? -3.286 -12.030 24.035 1.00 53.66 98 PRO A C 1
ATOM 804 O O . PRO A 1 98 ? -4.440 -12.447 24.003 1.00 53.66 98 PRO A O 1
ATOM 807 N N . SER A 1 99 ? -2.237 -12.846 24.191 1.00 49.94 99 SER A N 1
ATOM 808 C CA . SER A 1 99 ? -2.316 -14.320 24.230 1.00 49.94 99 SER A CA 1
ATOM 809 C C . SER A 1 99 ? -3.003 -14.880 25.483 1.00 49.94 99 SER A C 1
ATOM 811 O O . SER A 1 99 ? -2.929 -16.075 25.776 1.00 49.94 99 SER A O 1
ATOM 813 N N . LYS A 1 100 ? -3.673 -14.024 26.261 1.00 47.12 100 LYS A N 1
ATOM 814 C CA . LYS A 1 100 ? -4.417 -14.453 27.434 1.00 47.12 100 LYS A CA 1
ATOM 815 C C . LYS A 1 100 ? -5.675 -15.163 26.952 1.00 47.12 100 LYS A C 1
ATOM 817 O O . LYS A 1 100 ? -6.648 -14.525 26.561 1.00 47.12 100 LYS A O 1
ATOM 822 N N . ASN A 1 101 ? -5.642 -16.491 27.030 1.00 43.88 101 ASN A N 1
ATOM 823 C CA . ASN A 1 101 ? -6.829 -17.331 27.051 1.00 43.88 101 ASN A CA 1
ATOM 824 C C . ASN A 1 101 ? -7.771 -16.769 28.122 1.00 43.88 101 ASN A C 1
ATOM 826 O O . ASN A 1 101 ? -7.588 -17.007 29.317 1.00 43.88 101 ASN A O 1
ATOM 830 N N . LEU A 1 102 ? -8.747 -15.968 27.697 1.00 47.53 102 LEU A N 1
ATOM 831 C CA . LEU A 1 102 ? -9.872 -15.562 28.519 1.00 47.53 102 LEU A CA 1
ATOM 832 C C . LEU A 1 102 ? -10.693 -16.828 28.741 1.00 47.53 102 LEU A C 1
ATOM 834 O O . LEU A 1 102 ? -11.632 -17.120 28.006 1.00 47.53 102 LEU A O 1
ATOM 838 N N . SER A 1 103 ? -10.306 -17.610 29.747 1.00 43.69 103 SER A N 1
ATOM 839 C CA . SER A 1 103 ? -11.240 -18.511 30.398 1.00 43.69 103 SER A CA 1
ATOM 840 C C . SER A 1 103 ? -12.305 -17.599 30.993 1.00 43.69 103 SER A C 1
ATOM 842 O O . SER A 1 103 ? -12.097 -16.966 32.028 1.00 43.69 103 SER A O 1
ATOM 844 N N . VAL A 1 104 ? -13.387 -17.399 30.241 1.00 48.62 104 VAL A N 1
ATOM 845 C CA . VAL A 1 104 ? -14.540 -16.621 30.676 1.00 48.62 104 VAL A CA 1
ATOM 846 C C . VAL A 1 104 ? -15.168 -17.413 31.818 1.00 48.62 104 VAL A C 1
ATOM 848 O O . VAL A 1 104 ? -16.013 -18.280 31.601 1.00 48.62 104 VAL A O 1
ATOM 851 N N . GLU A 1 105 ? -14.720 -17.150 33.047 1.00 45.50 105 GLU A N 1
ATOM 852 C CA . GLU A 1 105 ? -15.480 -17.489 34.245 1.00 45.50 105 GLU A CA 1
ATOM 853 C C . GLU A 1 105 ? -16.863 -16.849 34.083 1.00 45.50 105 GLU A C 1
ATOM 855 O O . GLU A 1 105 ? -17.013 -15.624 34.127 1.00 45.50 105 GLU A O 1
ATOM 860 N N . LYS A 1 106 ? -17.876 -17.687 33.837 1.00 43.91 106 LYS A N 1
ATOM 861 C CA . LYS A 1 106 ? -19.286 -17.294 33.776 1.00 43.91 106 LYS A CA 1
ATOM 862 C C . LYS A 1 106 ? -19.646 -16.544 35.062 1.00 43.91 106 LYS A C 1
ATOM 864 O O . LYS A 1 106 ? -19.861 -17.173 36.091 1.00 43.91 106 LYS A O 1
ATOM 869 N N . GLY A 1 107 ? -19.721 -15.215 35.004 1.00 45.72 107 GLY A N 1
ATOM 870 C CA . GLY A 1 107 ? -20.260 -14.399 36.097 1.00 45.72 107 GLY A CA 1
ATOM 871 C C . GLY A 1 107 ? -19.521 -13.100 36.412 1.00 45.72 107 GLY A C 1
ATOM 872 O O . GLY A 1 107 ? -20.091 -12.257 37.097 1.00 45.72 107 GLY A O 1
ATOM 873 N N . LYS A 1 108 ? -18.303 -12.879 35.906 1.00 47.09 108 LYS A N 1
ATOM 874 C CA . LYS A 1 108 ? -17.642 -11.568 36.023 1.00 47.09 108 LYS A CA 1
ATOM 875 C C . LYS A 1 108 ? -17.873 -10.775 34.741 1.00 47.09 108 LYS A C 1
ATOM 877 O O . LYS A 1 108 ? -17.632 -11.287 33.649 1.00 47.09 108 LYS A O 1
ATOM 882 N N . ALA A 1 109 ? -18.373 -9.543 34.874 1.00 47.31 109 ALA A N 1
ATOM 883 C CA . ALA A 1 109 ? -18.424 -8.594 33.764 1.00 47.31 109 ALA A CA 1
ATOM 884 C C . ALA A 1 109 ? -17.046 -8.577 33.086 1.00 47.31 109 ALA A C 1
ATOM 886 O O . ALA A 1 109 ? -16.050 -8.577 33.816 1.00 47.31 109 ALA A O 1
ATOM 887 N N . PRO A 1 110 ? -16.966 -8.627 31.742 1.00 49.09 110 PRO A N 1
ATOM 888 C CA . PRO A 1 110 ? -15.689 -8.729 31.058 1.00 49.09 110 PRO A CA 1
ATOM 889 C C . PRO A 1 110 ? -14.818 -7.563 31.518 1.00 49.09 110 PRO A C 1
ATOM 891 O O . PRO A 1 110 ? -15.138 -6.400 31.267 1.00 49.09 110 PRO A O 1
ATOM 894 N N . GLU A 1 111 ? -13.758 -7.893 32.258 1.00 47.56 111 GLU A N 1
ATOM 895 C CA . GLU A 1 111 ? -12.692 -6.971 32.624 1.00 47.56 111 GLU A CA 1
ATOM 896 C C . GLU A 1 111 ? -12.323 -6.229 31.346 1.00 47.56 111 GLU A C 1
ATOM 898 O O . GLU A 1 111 ? -12.042 -6.896 30.347 1.00 47.56 111 GLU A O 1
ATOM 903 N N . LYS A 1 112 ? -12.478 -4.891 31.359 1.00 49.53 112 LYS A N 1
ATOM 904 C CA . LYS A 1 112 ? -12.329 -3.980 30.212 1.00 49.53 112 LYS A CA 1
ATOM 905 C C . LYS A 1 112 ? -11.316 -4.572 29.245 1.00 49.53 112 LYS A C 1
ATOM 907 O O . LYS A 1 112 ? -10.119 -4.492 29.516 1.00 49.53 112 LYS A O 1
ATOM 912 N N . GLN A 1 113 ? -11.805 -5.227 28.185 1.00 49.00 113 GLN A N 1
ATOM 913 C CA . GLN A 1 113 ? -10.922 -5.900 27.244 1.00 49.00 113 GLN A CA 1
ATOM 914 C C . GLN A 1 113 ? -9.868 -4.876 26.848 1.00 49.00 113 GLN A C 1
ATOM 916 O O . GLN A 1 113 ? -10.216 -3.739 26.517 1.00 49.00 113 GLN A O 1
ATOM 921 N N . GLU A 1 114 ? -8.595 -5.253 26.936 1.00 52.59 114 GLU A N 1
ATOM 922 C CA . GLU A 1 114 ? -7.466 -4.441 26.494 1.00 52.59 114 GLU A CA 1
ATOM 923 C C . GLU A 1 114 ? -7.505 -4.290 24.955 1.00 52.59 114 GLU A C 1
ATOM 925 O O . GLU A 1 114 ? -6.559 -4.632 24.250 1.00 52.59 114 GLU A O 1
ATOM 930 N N . LEU A 1 115 ? -8.599 -3.742 24.404 1.00 50.84 115 LEU A N 1
ATOM 931 C CA . LEU A 1 115 ? -8.711 -3.231 23.036 1.00 50.84 115 LEU A CA 1
ATOM 932 C C . LEU A 1 115 ? -7.577 -2.238 22.736 1.00 50.84 115 LEU A C 1
ATOM 934 O O . LEU A 1 115 ? -7.245 -2.006 21.582 1.00 50.84 115 LEU A O 1
ATOM 938 N N . SER A 1 116 ? -6.945 -1.689 23.777 1.00 49.50 116 SER A N 1
ATOM 939 C CA . SER A 1 116 ? -5.750 -0.855 23.712 1.00 49.50 116 SER A CA 1
ATOM 9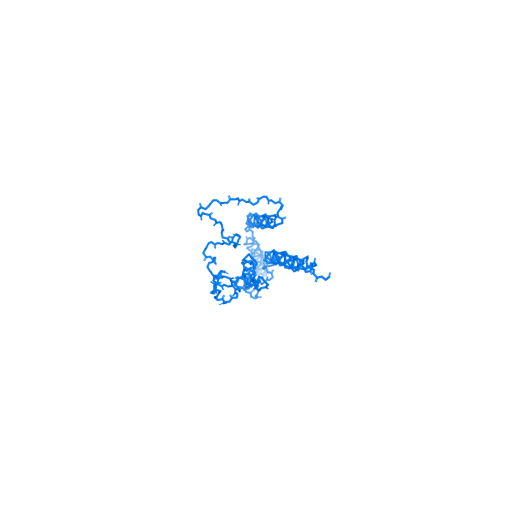40 C C . SER A 1 116 ? -4.500 -1.560 23.160 1.00 49.50 116 SER A C 1
ATOM 942 O O . SER A 1 116 ? -3.553 -0.859 22.788 1.00 49.50 116 SER A O 1
ATOM 944 N N . LYS A 1 117 ? -4.466 -2.900 23.099 1.00 56.81 117 LYS A N 1
ATOM 945 C CA . LYS A 1 117 ? -3.306 -3.673 22.611 1.00 56.81 117 LYS A CA 1
ATOM 946 C C . LYS A 1 117 ? -3.530 -4.386 21.279 1.00 56.81 117 LYS A C 1
ATOM 948 O O . LYS A 1 117 ? -2.573 -4.923 20.735 1.00 56.81 117 LYS A O 1
ATOM 953 N N . VAL A 1 118 ? -4.749 -4.382 20.740 1.00 67.19 118 VAL A N 1
ATOM 954 C CA . VAL A 1 118 ? -5.063 -5.134 19.520 1.00 67.19 118 VAL A CA 1
ATOM 955 C C . VAL A 1 118 ? -5.060 -4.206 18.312 1.00 67.19 118 VAL A C 1
ATOM 957 O O . VAL A 1 118 ? -5.935 -3.356 18.171 1.00 67.19 118 VAL A O 1
ATOM 960 N N . LEU A 1 119 ? -4.100 -4.399 17.407 1.00 72.56 119 LEU A N 1
ATOM 961 C CA . LEU A 1 119 ? -4.075 -3.684 16.130 1.00 72.56 119 LEU A CA 1
ATOM 962 C C . LEU A 1 119 ? -5.309 -4.042 15.278 1.00 72.56 119 LEU A C 1
ATOM 964 O O . LEU A 1 119 ? -5.745 -5.203 15.279 1.00 72.56 119 LEU A O 1
ATOM 968 N N . PRO A 1 120 ? -5.890 -3.081 14.542 1.00 78.94 120 PRO A N 1
ATOM 969 C CA . PRO A 1 120 ? -6.968 -3.373 13.613 1.00 78.94 120 PRO A CA 1
ATOM 970 C C . PRO A 1 120 ? -6.461 -4.287 12.478 1.00 78.94 120 PRO A C 1
ATOM 972 O O . PRO A 1 120 ? -5.359 -4.073 11.971 1.00 78.94 120 PRO A O 1
ATOM 975 N N . PRO A 1 121 ? -7.248 -5.297 12.053 1.00 79.19 121 PRO A N 1
ATOM 976 C CA . PRO A 1 121 ? -6.845 -6.275 11.036 1.00 79.19 121 PRO A CA 1
ATOM 977 C C . PRO A 1 121 ? -6.357 -5.647 9.724 1.00 79.19 121 PRO A C 1
ATOM 979 O O . PRO A 1 121 ? -5.380 -6.109 9.142 1.00 79.19 121 PRO A O 1
ATOM 982 N N . ARG A 1 122 ? -7.007 -4.567 9.272 1.00 78.38 122 ARG A N 1
ATOM 983 C CA . ARG A 1 122 ? -6.637 -3.861 8.037 1.00 78.38 122 ARG A CA 1
ATOM 984 C C . ARG A 1 122 ? -5.289 -3.158 8.152 1.00 78.38 122 ARG A C 1
ATOM 986 O O . ARG A 1 122 ? -4.467 -3.308 7.259 1.00 78.38 122 ARG A O 1
ATOM 993 N N . LEU A 1 123 ? -5.005 -2.502 9.278 1.00 83.31 123 LEU A N 1
ATOM 994 C CA . LEU A 1 123 ? -3.690 -1.901 9.525 1.00 83.31 123 LEU A CA 1
ATOM 995 C C . LEU A 1 123 ? -2.579 -2.960 9.548 1.00 83.31 123 LEU A C 1
ATOM 997 O O . LEU A 1 123 ? -1.487 -2.711 9.049 1.00 83.31 123 LEU A O 1
ATOM 1001 N N . THR A 1 124 ? -2.862 -4.164 10.062 1.00 85.00 124 THR A N 1
ATOM 1002 C CA . THR A 1 124 ? -1.932 -5.303 9.973 1.00 85.00 124 THR A CA 1
ATOM 1003 C C . THR A 1 124 ? -1.680 -5.716 8.521 1.00 85.00 124 THR A C 1
ATOM 1005 O O . THR A 1 124 ? -0.535 -5.962 8.154 1.00 85.00 124 THR A O 1
ATOM 1008 N N . TYR A 1 125 ? -2.719 -5.752 7.682 1.00 85.56 125 TYR A N 1
ATOM 1009 C CA . TYR A 1 125 ? -2.589 -6.078 6.259 1.00 85.56 125 TYR A CA 1
ATOM 1010 C C . TYR A 1 125 ? -1.817 -5.013 5.471 1.00 85.56 125 TYR A C 1
ATOM 1012 O O . TYR A 1 125 ? -0.848 -5.339 4.791 1.00 85.56 125 TYR A O 1
ATOM 1020 N N . VAL A 1 126 ? -2.199 -3.740 5.593 1.00 84.25 126 VAL A N 1
ATOM 1021 C CA . VAL A 1 126 ? -1.531 -2.633 4.891 1.00 84.25 126 VAL A CA 1
ATOM 1022 C C . VAL A 1 126 ? -0.086 -2.488 5.374 1.00 84.25 126 VAL A C 1
ATOM 1024 O O . VAL A 1 126 ? 0.812 -2.278 4.564 1.00 84.25 126 VAL A O 1
ATOM 1027 N N . GLY A 1 127 ? 0.168 -2.683 6.672 1.00 86.50 127 GLY A N 1
ATOM 1028 C CA . GLY A 1 127 ? 1.523 -2.726 7.226 1.00 86.50 127 GLY A CA 1
ATOM 1029 C C . GLY A 1 127 ? 2.356 -3.876 6.670 1.00 86.50 127 GLY A C 1
ATOM 1030 O O . GLY A 1 127 ? 3.510 -3.671 6.300 1.00 86.50 127 GLY A O 1
ATOM 1031 N N . PHE A 1 128 ? 1.768 -5.066 6.539 1.00 87.00 128 PHE A N 1
ATOM 1032 C CA . PHE A 1 128 ? 2.420 -6.198 5.884 1.00 87.00 128 PHE A CA 1
ATOM 1033 C C . PHE A 1 128 ? 2.771 -5.878 4.422 1.00 87.00 128 PHE A C 1
ATOM 1035 O O . PHE A 1 128 ? 3.914 -6.072 4.013 1.00 87.00 128 PHE A O 1
ATOM 1042 N N . LEU A 1 129 ? 1.831 -5.315 3.653 1.00 85.81 129 LEU A N 1
ATOM 1043 C CA . LEU A 1 129 ? 2.080 -4.895 2.270 1.00 85.81 129 LEU A CA 1
ATOM 1044 C C . LEU A 1 129 ? 3.185 -3.840 2.171 1.00 85.81 129 LEU A C 1
ATOM 1046 O O . LEU A 1 129 ? 4.022 -3.921 1.275 1.00 85.81 129 LEU A O 1
ATOM 1050 N N . TRP A 1 130 ? 3.217 -2.876 3.089 1.0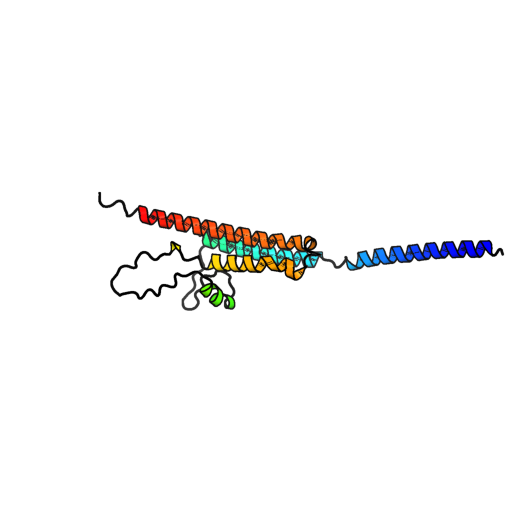0 87.75 130 TRP A N 1
ATOM 1051 C CA . TRP A 1 130 ? 4.247 -1.840 3.132 1.00 87.75 130 TRP A CA 1
ATOM 1052 C C . TRP A 1 130 ? 5.648 -2.440 3.313 1.00 87.75 130 TRP A C 1
ATOM 1054 O O . TRP A 1 130 ? 6.553 -2.136 2.535 1.00 87.75 130 TRP A O 1
ATOM 1064 N N . VAL A 1 131 ? 5.804 -3.371 4.263 1.00 88.06 131 VAL A N 1
ATOM 1065 C CA . VAL A 1 131 ? 7.068 -4.098 4.479 1.00 88.06 131 VAL A CA 1
ATOM 1066 C C . VAL A 1 131 ? 7.442 -4.927 3.250 1.00 88.06 131 VAL A C 1
ATOM 1068 O O . VAL A 1 131 ? 8.599 -4.914 2.836 1.00 88.06 131 VAL A O 1
ATOM 1071 N N . CYS A 1 132 ? 6.476 -5.614 2.636 1.00 84.81 132 CYS A N 1
ATOM 1072 C CA . CYS A 1 132 ? 6.715 -6.409 1.434 1.00 84.81 132 CYS A CA 1
ATOM 1073 C C . CYS A 1 132 ? 7.062 -5.566 0.207 1.00 84.81 132 CYS A C 1
ATOM 1075 O O . CYS A 1 132 ? 7.764 -6.067 -0.660 1.00 84.81 132 CYS A O 1
ATOM 1077 N N . THR A 1 133 ? 6.603 -4.316 0.126 1.00 82.81 133 THR A N 1
ATOM 1078 C CA . THR A 1 133 ? 6.859 -3.430 -1.020 1.00 82.81 133 THR A CA 1
ATOM 1079 C C . THR A 1 133 ? 8.276 -2.861 -0.992 1.00 82.81 133 THR A C 1
ATOM 1081 O O . THR A 1 133 ? 8.881 -2.657 -2.040 1.00 82.81 133 THR A O 1
ATOM 1084 N N . TRP A 1 134 ? 8.842 -2.650 0.198 1.00 81.38 134 TRP A N 1
ATOM 1085 C CA . TRP A 1 134 ? 10.144 -2.006 0.368 1.00 81.38 134 TRP A CA 1
ATOM 1086 C C . TRP A 1 134 ? 11.337 -2.719 -0.311 1.00 81.38 134 TRP A C 1
ATOM 1088 O O . TRP A 1 134 ? 12.136 -2.028 -0.942 1.00 81.38 134 TRP A O 1
ATOM 1098 N N . PRO A 1 135 ? 11.483 -4.062 -0.260 1.00 81.88 135 PRO A N 1
ATOM 1099 C CA . PRO A 1 135 ? 12.597 -4.747 -0.918 1.00 81.88 135 PRO A CA 1
ATOM 1100 C C . PRO A 1 135 ? 12.393 -4.970 -2.423 1.00 81.88 135 PRO A C 1
ATOM 1102 O O . PRO A 1 135 ? 13.358 -5.305 -3.105 1.00 81.88 135 PRO A O 1
ATOM 1105 N N . ILE A 1 136 ? 11.176 -4.806 -2.960 1.00 82.31 136 ILE A N 1
ATOM 1106 C CA . ILE A 1 136 ? 10.870 -5.172 -4.355 1.00 82.31 136 ILE A CA 1
ATOM 1107 C C . ILE A 1 136 ? 11.710 -4.377 -5.358 1.00 82.31 136 ILE A C 1
ATOM 1109 O O . ILE A 1 136 ? 12.340 -5.024 -6.189 1.00 82.31 136 ILE A O 1
ATOM 1113 N N . PRO A 1 137 ? 11.799 -3.032 -5.291 1.00 77.31 137 PRO A N 1
ATOM 1114 C CA . PRO A 1 137 ? 12.611 -2.278 -6.245 1.00 77.31 137 PRO A CA 1
ATOM 1115 C C . PRO A 1 137 ? 14.086 -2.703 -6.216 1.00 77.31 137 PRO A C 1
ATOM 1117 O O . PRO A 1 137 ? 14.726 -2.823 -7.259 1.00 77.31 137 PRO A O 1
ATOM 1120 N N . LEU A 1 138 ? 14.610 -2.995 -5.020 1.00 79.94 138 LEU A N 1
ATOM 1121 C CA . LEU A 1 138 ? 15.987 -3.449 -4.840 1.00 79.94 138 LEU A CA 1
ATOM 1122 C C . LEU A 1 138 ? 16.209 -4.853 -5.424 1.00 79.94 138 LEU A C 1
ATOM 1124 O O . LEU A 1 138 ? 17.260 -5.117 -5.998 1.00 79.94 138 LEU A O 1
ATOM 1128 N N . MET A 1 139 ? 15.226 -5.749 -5.299 1.00 80.75 139 MET A N 1
ATOM 1129 C CA . MET A 1 139 ? 15.284 -7.104 -5.853 1.00 80.75 139 MET A CA 1
ATOM 1130 C C . MET A 1 139 ? 15.124 -7.137 -7.374 1.00 80.75 139 MET A C 1
ATOM 1132 O O . MET A 1 139 ? 15.733 -7.985 -8.020 1.00 80.75 139 MET A O 1
ATOM 1136 N N . THR A 1 140 ? 14.304 -6.253 -7.949 1.00 78.31 140 THR A N 1
ATOM 1137 C CA . THR A 1 140 ? 14.001 -6.276 -9.387 1.00 78.31 140 THR A CA 1
ATOM 1138 C C . THR A 1 140 ? 15.050 -5.564 -10.231 1.00 78.31 140 THR A C 1
ATOM 1140 O O . THR A 1 140 ? 15.354 -6.041 -11.319 1.00 78.31 140 THR A O 1
ATOM 1143 N N . PHE A 1 141 ? 15.609 -4.450 -9.749 1.00 77.69 141 PHE A N 1
ATOM 1144 C CA . PHE A 1 141 ? 16.565 -3.634 -10.515 1.00 77.69 141 PHE A CA 1
ATOM 1145 C C . PHE A 1 141 ? 18.006 -3.722 -9.987 1.00 77.69 141 PHE A C 1
ATOM 1147 O O . PHE A 1 141 ? 18.952 -3.374 -10.693 1.00 77.69 141 PHE A O 1
ATOM 1154 N N . GLY A 1 142 ? 18.208 -4.224 -8.764 1.00 76.00 142 GLY A N 1
ATOM 1155 C CA . GLY A 1 142 ? 19.516 -4.214 -8.109 1.00 76.00 142 GLY A CA 1
ATOM 1156 C C . GLY A 1 142 ? 19.979 -2.802 -7.723 1.00 76.00 142 GLY A C 1
ATOM 1157 O O . GLY A 1 142 ? 19.323 -1.803 -8.005 1.00 76.00 142 GLY A O 1
ATOM 1158 N N . LEU A 1 143 ? 21.138 -2.705 -7.061 1.00 71.25 143 LEU A N 1
ATOM 1159 C CA . LEU A 1 143 ? 21.711 -1.416 -6.633 1.00 71.25 143 LEU A CA 1
ATOM 1160 C C . LEU A 1 143 ? 22.181 -0.532 -7.804 1.00 71.25 143 LEU A C 1
ATOM 1162 O O . LEU A 1 143 ? 22.312 0.672 -7.627 1.00 71.25 143 LEU A O 1
ATOM 1166 N N . GLY A 1 144 ? 22.460 -1.120 -8.973 1.00 67.88 144 GLY A N 1
ATOM 1167 C CA . GLY A 1 144 ? 23.070 -0.420 -10.110 1.00 67.88 144 GLY A CA 1
ATOM 1168 C C . GLY A 1 144 ? 22.091 0.294 -11.047 1.00 67.88 144 GLY A C 1
ATOM 1169 O O . GLY A 1 144 ? 22.522 1.170 -11.783 1.00 67.88 144 GLY A O 1
ATOM 1170 N N . ALA A 1 145 ? 20.802 -0.057 -11.011 1.00 72.81 145 ALA A N 1
ATOM 1171 C CA . ALA A 1 145 ? 19.762 0.514 -11.877 1.00 72.81 145 ALA A CA 1
ATOM 1172 C C . ALA A 1 145 ? 18.553 1.018 -11.065 1.00 72.81 145 ALA A C 1
ATOM 1174 O O . ALA A 1 145 ? 17.415 1.014 -11.530 1.00 72.81 145 ALA A O 1
ATOM 1175 N N . PHE A 1 146 ? 18.786 1.422 -9.812 1.00 70.19 146 PHE A N 1
ATOM 1176 C CA . PHE A 1 146 ? 17.722 1.885 -8.919 1.00 70.19 146 PHE A CA 1
ATOM 1177 C C . PHE A 1 146 ? 17.085 3.203 -9.392 1.00 70.19 146 PHE A C 1
ATOM 1179 O O . PHE A 1 146 ? 15.897 3.423 -9.161 1.00 70.19 146 PHE A O 1
ATOM 1186 N N . ASP A 1 147 ? 17.844 4.045 -10.097 1.00 72.31 147 ASP A N 1
ATOM 1187 C CA . ASP A 1 147 ? 17.355 5.324 -10.624 1.00 72.31 147 ASP A CA 1
ATOM 1188 C C . ASP A 1 147 ? 16.261 5.132 -11.692 1.00 72.31 147 ASP A C 1
ATOM 1190 O O . ASP A 1 147 ? 15.287 5.887 -11.725 1.00 72.31 147 ASP A O 1
ATOM 1194 N N . ASP A 1 148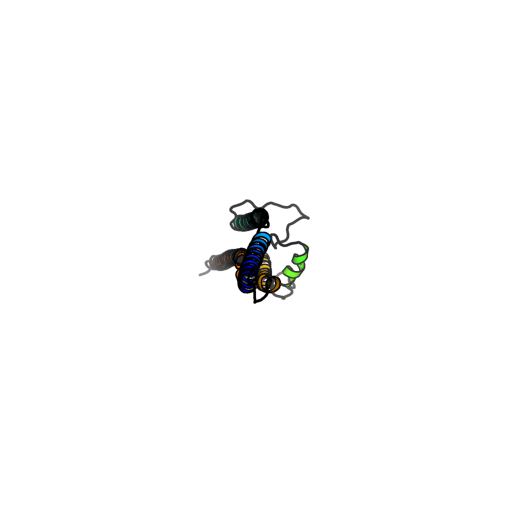 ? 16.324 4.046 -12.470 1.00 74.12 148 ASP A N 1
ATOM 1195 C CA . ASP A 1 148 ? 15.289 3.686 -13.452 1.00 74.12 148 ASP A CA 1
ATOM 1196 C C . ASP A 1 148 ? 14.006 3.144 -12.791 1.00 74.12 148 ASP A C 1
ATOM 1198 O O . ASP A 1 148 ? 12.937 3.082 -13.406 1.00 74.12 148 ASP A O 1
ATOM 1202 N N . ALA A 1 149 ? 14.075 2.791 -11.503 1.00 74.19 149 ALA A N 1
ATOM 1203 C CA . ALA A 1 149 ? 12.950 2.309 -10.708 1.00 74.19 149 ALA A CA 1
ATOM 1204 C C . ALA A 1 149 ? 12.171 3.439 -10.015 1.00 74.19 149 ALA A C 1
ATOM 1206 O O . ALA A 1 149 ? 11.298 3.161 -9.188 1.00 74.19 149 ALA A O 1
ATOM 1207 N N . LEU A 1 150 ? 12.444 4.712 -10.336 1.00 77.94 150 LEU A N 1
ATOM 1208 C CA . LEU A 1 150 ? 11.826 5.866 -9.672 1.00 77.94 150 LEU A CA 1
ATOM 1209 C C . LEU A 1 150 ? 10.291 5.822 -9.704 1.00 77.94 150 LEU A C 1
ATOM 1211 O O . LEU A 1 150 ? 9.634 6.251 -8.757 1.00 77.94 150 LEU A O 1
ATOM 1215 N N . TRP A 1 151 ? 9.694 5.245 -10.745 1.00 75.19 151 TRP A N 1
ATOM 1216 C CA . TRP A 1 151 ? 8.243 5.071 -10.853 1.00 75.19 151 TRP A CA 1
ATOM 1217 C C . TRP A 1 151 ? 7.653 4.138 -9.774 1.00 75.19 151 TRP A C 1
ATOM 1219 O O . TRP A 1 151 ? 6.473 4.241 -9.438 1.00 75.19 151 TRP A O 1
ATOM 1229 N N . TRP A 1 152 ? 8.463 3.281 -9.149 1.00 76.81 152 TRP A N 1
ATOM 1230 C CA . TRP A 1 152 ? 8.052 2.452 -8.011 1.00 76.81 152 TRP A CA 1
ATOM 1231 C C . TRP A 1 152 ? 7.883 3.281 -6.720 1.00 76.81 152 TRP A C 1
ATOM 1233 O O . TRP A 1 152 ? 7.181 2.887 -5.786 1.00 76.81 152 TRP A O 1
ATOM 1243 N N . SER A 1 153 ? 8.439 4.494 -6.666 1.00 79.75 153 SER A N 1
ATOM 1244 C CA . SER A 1 153 ? 8.178 5.409 -5.549 1.00 79.75 153 SER A CA 1
ATOM 1245 C C . SER A 1 153 ? 6.689 5.751 -5.421 1.00 79.75 153 SER A C 1
ATOM 1247 O O . SER A 1 153 ? 6.202 5.899 -4.303 1.00 79.75 153 SER A O 1
ATOM 1249 N N . PHE A 1 154 ? 5.931 5.796 -6.526 1.00 80.19 154 PHE A N 1
ATOM 1250 C CA . PHE A 1 154 ? 4.514 6.167 -6.503 1.00 80.19 154 PHE A CA 1
ATOM 1251 C C . PHE A 1 154 ? 3.667 5.197 -5.693 1.00 80.19 154 PHE A C 1
ATOM 1253 O O . PHE A 1 154 ? 2.879 5.618 -4.846 1.00 80.19 154 PHE A O 1
ATOM 1260 N N . ALA A 1 155 ? 3.828 3.897 -5.918 1.00 78.06 155 ALA A N 1
ATOM 1261 C CA . ALA A 1 155 ? 3.017 2.921 -5.213 1.00 78.06 155 ALA A CA 1
ATOM 1262 C C . ALA A 1 155 ? 3.553 2.639 -3.794 1.00 78.06 155 ALA A C 1
ATOM 1264 O O . ALA A 1 155 ? 2.745 2.426 -2.892 1.00 78.06 155 ALA A O 1
ATOM 1265 N N . PHE A 1 156 ? 4.857 2.810 -3.528 1.00 83.12 156 PHE A N 1
ATOM 1266 C CA . PHE A 1 156 ? 5.364 2.877 -2.148 1.00 83.12 156 PHE A CA 1
ATOM 1267 C C . PHE A 1 156 ? 4.768 4.062 -1.366 1.00 83.12 156 PHE A C 1
ATOM 1269 O O . PHE A 1 156 ? 4.290 3.900 -0.238 1.00 83.12 156 PHE A O 1
ATOM 1276 N N . MET A 1 157 ? 4.736 5.251 -1.973 1.00 81.25 157 MET A N 1
ATOM 1277 C CA . MET A 1 157 ? 4.113 6.443 -1.394 1.00 81.25 157 MET A CA 1
ATOM 1278 C C . MET A 1 157 ? 2.610 6.249 -1.199 1.00 81.25 157 MET A C 1
ATOM 1280 O O . MET A 1 157 ? 2.088 6.595 -0.142 1.00 81.25 157 MET A O 1
ATOM 1284 N N . GLY A 1 158 ? 1.925 5.635 -2.165 1.00 82.62 158 GLY A N 1
ATOM 1285 C CA . GLY A 1 158 ? 0.507 5.294 -2.062 1.00 82.62 158 GLY A CA 1
ATOM 1286 C C . GLY A 1 158 ? 0.208 4.414 -0.848 1.00 82.62 158 GLY A C 1
ATOM 1287 O O . GLY A 1 158 ? -0.638 4.770 -0.028 1.00 82.62 158 GLY A O 1
ATOM 1288 N N . VAL A 1 159 ? 0.952 3.315 -0.673 1.00 83.25 159 VAL A N 1
ATOM 1289 C CA . VAL A 1 159 ? 0.799 2.424 0.493 1.00 83.25 159 VAL A CA 1
ATOM 1290 C C . VAL A 1 159 ? 1.146 3.150 1.795 1.00 83.25 159 VAL A C 1
ATOM 1292 O O . VAL A 1 159 ? 0.452 2.979 2.796 1.00 83.25 159 VAL A O 1
ATOM 1295 N N . THR A 1 160 ? 2.169 4.007 1.787 1.00 85.81 160 THR A N 1
ATOM 1296 C CA . THR A 1 160 ? 2.566 4.800 2.963 1.00 85.81 160 THR A CA 1
ATOM 1297 C C . THR A 1 160 ? 1.468 5.777 3.386 1.00 85.81 160 THR A C 1
ATOM 1299 O O . THR A 1 160 ? 1.123 5.840 4.565 1.00 85.81 160 THR A O 1
ATOM 1302 N N . ILE A 1 161 ? 0.874 6.511 2.441 1.00 85.81 161 ILE A N 1
ATOM 1303 C CA . ILE A 1 161 ? -0.247 7.423 2.713 1.00 85.81 161 ILE A CA 1
ATOM 1304 C C . ILE A 1 161 ? -1.436 6.639 3.269 1.00 85.81 161 ILE A C 1
ATOM 1306 O O . ILE A 1 161 ? -2.033 7.055 4.260 1.00 85.81 161 ILE A O 1
ATOM 1310 N N . HIS A 1 162 ? -1.752 5.487 2.679 1.00 83.75 162 HIS A N 1
ATOM 1311 C CA . HIS A 1 162 ? -2.856 4.645 3.128 1.00 83.75 162 HIS A CA 1
ATOM 1312 C C . HIS A 1 162 ? -2.647 4.141 4.564 1.00 83.75 162 HIS A C 1
ATOM 1314 O O . HIS A 1 162 ? -3.545 4.231 5.401 1.00 83.75 162 HIS A O 1
ATOM 1320 N N . LEU A 1 163 ? -1.427 3.697 4.881 1.00 86.56 163 LEU A N 1
ATOM 1321 C CA . LEU A 1 163 ? -1.040 3.271 6.223 1.00 86.56 163 LEU A CA 1
ATOM 1322 C C . LEU A 1 163 ? -1.140 4.409 7.242 1.00 86.56 163 LEU A C 1
ATOM 1324 O O . LEU A 1 163 ? -1.612 4.196 8.359 1.00 86.56 163 LEU A O 1
ATOM 1328 N N . LEU A 1 164 ? -0.719 5.618 6.860 1.00 87.81 164 LEU A N 1
ATOM 1329 C CA . LEU A 1 164 ? -0.864 6.797 7.704 1.00 87.81 164 LEU A CA 1
ATOM 1330 C C . LEU A 1 164 ? -2.340 7.080 7.972 1.00 87.81 164 LEU A C 1
ATOM 1332 O O . LEU A 1 164 ? -2.715 7.162 9.137 1.00 87.81 164 LEU A O 1
ATOM 1336 N N . VAL A 1 165 ? -3.180 7.193 6.940 1.00 85.44 165 VAL A N 1
ATOM 1337 C CA . VAL A 1 165 ? -4.618 7.473 7.101 1.00 85.44 165 VAL A CA 1
ATOM 1338 C C . VAL A 1 165 ? -5.275 6.460 8.042 1.00 85.44 165 VAL A C 1
ATOM 1340 O O . VAL A 1 165 ? -5.931 6.866 9.001 1.00 85.44 165 VAL A O 1
ATOM 1343 N N . GLU A 1 166 ? -5.020 5.164 7.851 1.00 83.81 166 GLU A N 1
ATOM 1344 C CA . GLU A 1 166 ? -5.537 4.106 8.728 1.00 83.81 166 GLU A CA 1
ATOM 1345 C C . GLU A 1 166 ? -5.037 4.265 10.175 1.00 83.81 166 GLU A C 1
ATOM 1347 O O . GLU A 1 166 ? -5.794 4.102 11.134 1.00 83.81 166 GLU A O 1
ATOM 1352 N N . TYR A 1 167 ? -3.763 4.624 10.355 1.00 86.44 167 TYR A N 1
ATOM 1353 C CA . TYR A 1 167 ? -3.192 4.887 11.674 1.00 86.44 167 TYR A CA 1
ATOM 1354 C C . TYR A 1 167 ? -3.835 6.102 12.356 1.00 86.44 167 TYR A C 1
ATOM 1356 O O . TYR A 1 167 ? -4.114 6.052 13.556 1.00 86.44 167 TYR A O 1
ATOM 1364 N N . TRP A 1 168 ? -4.106 7.180 11.615 1.00 87.56 168 TRP A N 1
ATOM 1365 C CA . TRP A 1 168 ? -4.795 8.365 12.132 1.00 87.56 168 TRP A CA 1
ATOM 1366 C C . TRP A 1 168 ? -6.235 8.046 12.546 1.00 87.56 168 TRP A C 1
ATOM 1368 O O . TRP A 1 168 ? -6.646 8.460 13.630 1.00 87.56 168 TRP A O 1
ATOM 1378 N N . ILE A 1 169 ? -6.968 7.264 11.745 1.00 83.44 169 ILE A N 1
ATOM 1379 C CA . ILE A 1 169 ? -8.317 6.783 12.088 1.00 83.44 169 ILE A CA 1
ATOM 1380 C C . ILE A 1 169 ? -8.263 5.937 13.363 1.00 83.44 169 ILE A C 1
ATOM 1382 O O . ILE A 1 169 ? -8.976 6.213 14.325 1.00 83.44 169 ILE A O 1
ATOM 1386 N N . TYR A 1 170 ? -7.351 4.964 13.423 1.00 82.88 170 TYR A N 1
ATOM 1387 C CA . TYR A 1 170 ? -7.170 4.120 14.602 1.00 82.88 170 TYR A CA 1
ATOM 1388 C C . TYR A 1 170 ? -6.830 4.931 15.859 1.00 82.88 170 TYR A C 1
ATOM 1390 O O . TYR A 1 170 ? -7.364 4.673 16.941 1.00 82.88 170 TYR A O 1
ATOM 1398 N N . LYS A 1 171 ? -5.950 5.928 15.734 1.00 85.38 171 LYS A N 1
ATOM 1399 C CA . LYS A 1 171 ? -5.604 6.828 16.834 1.00 85.38 171 LYS A CA 1
ATOM 1400 C C . LYS A 1 171 ? -6.827 7.626 17.302 1.00 85.38 171 LYS A C 1
ATOM 1402 O O . LYS A 1 171 ? -7.074 7.674 18.506 1.00 85.38 171 LYS A O 1
ATOM 1407 N N . ALA A 1 172 ? -7.604 8.187 16.375 1.00 83.88 172 ALA A N 1
ATOM 1408 C CA . ALA A 1 172 ? -8.818 8.938 16.685 1.00 83.88 172 ALA A CA 1
ATOM 1409 C C . ALA A 1 172 ? -9.869 8.067 17.397 1.00 83.88 172 ALA A C 1
ATOM 1411 O O . ALA A 1 172 ? -10.418 8.478 18.420 1.00 83.88 172 ALA A O 1
ATOM 1412 N N . ASP A 1 173 ? -10.084 6.834 16.930 1.00 80.38 173 ASP A N 1
ATOM 1413 C CA . ASP A 1 173 ? -10.995 5.878 17.569 1.00 80.38 173 ASP A CA 1
ATOM 1414 C C . ASP A 1 173 ? -10.550 5.531 18.995 1.00 80.38 173 ASP A C 1
ATOM 1416 O O . ASP A 1 173 ? -11.367 5.483 19.920 1.00 80.38 173 ASP A O 1
ATOM 1420 N N . ARG A 1 174 ? -9.243 5.337 19.219 1.00 77.31 174 ARG A N 1
ATOM 1421 C CA . ARG A 1 174 ? -8.705 5.086 20.566 1.00 77.31 174 ARG A CA 1
ATOM 1422 C C . ARG A 1 174 ? -8.942 6.252 21.514 1.00 77.31 174 ARG A C 1
ATOM 1424 O O . ARG A 1 174 ? -9.314 6.029 22.668 1.00 77.31 174 ARG A O 1
ATOM 1431 N N . GLU A 1 175 ? -8.710 7.473 21.051 1.00 79.38 175 GLU A N 1
ATOM 1432 C CA . GLU A 1 175 ? -8.932 8.680 21.846 1.00 79.38 175 GLU A CA 1
ATOM 1433 C C . GLU A 1 175 ? -10.425 8.867 22.157 1.00 79.38 175 GLU A C 1
ATOM 1435 O O . GLU A 1 175 ? -10.784 9.144 23.304 1.00 79.38 175 GLU A O 1
ATOM 1440 N N . ALA A 1 176 ? -11.311 8.602 21.191 1.00 77.44 176 ALA A N 1
ATOM 1441 C CA . ALA A 1 176 ? -12.760 8.649 21.381 1.00 77.44 176 ALA A CA 1
ATOM 1442 C C . ALA A 1 176 ? -13.260 7.607 22.399 1.00 77.44 176 ALA A C 1
ATOM 1444 O O . ALA A 1 176 ? -14.074 7.927 23.272 1.00 77.44 176 ALA A O 1
ATOM 1445 N N . ILE A 1 177 ? -12.741 6.374 22.346 1.00 73.12 177 ILE A N 1
ATOM 1446 C CA . ILE A 1 177 ? -13.041 5.333 23.341 1.00 73.12 177 ILE A CA 1
ATOM 1447 C C . ILE A 1 177 ? -12.544 5.765 24.727 1.00 73.12 177 ILE A C 1
ATOM 1449 O O . ILE A 1 177 ? -13.288 5.644 25.706 1.00 73.12 177 ILE A O 1
ATOM 1453 N N . GLY A 1 178 ? -11.332 6.323 24.820 1.00 66.81 178 GLY A N 1
ATOM 1454 C CA . GLY A 1 178 ? -10.795 6.883 26.063 1.00 66.81 178 GLY A CA 1
ATOM 1455 C C . GLY A 1 178 ? -11.700 7.964 26.664 1.00 66.81 178 GLY A C 1
ATOM 1456 O O . GLY A 1 178 ? -11.966 7.956 27.867 1.00 66.81 178 GLY A O 1
ATOM 1457 N N . LEU A 1 179 ? -12.260 8.832 25.818 1.00 65.38 179 LEU A N 1
ATOM 1458 C CA . LEU A 1 179 ? -13.199 9.881 26.220 1.00 65.38 179 LEU A CA 1
ATOM 1459 C C . LEU A 1 179 ? -14.562 9.328 26.669 1.00 65.38 179 LEU A C 1
ATOM 1461 O O . LEU A 1 179 ? -15.159 9.829 27.624 1.00 65.38 179 LEU A O 1
ATOM 1465 N N . SER A 1 180 ? -15.054 8.270 26.016 1.00 62.34 180 SER A N 1
ATOM 1466 C CA . SER A 1 180 ? -16.313 7.612 26.391 1.00 62.34 180 SER A CA 1
ATOM 1467 C C . SER A 1 180 ? -16.258 7.022 27.806 1.00 62.34 180 SER A C 1
ATOM 1469 O O . SER A 1 180 ? -17.237 7.105 28.544 1.00 62.34 180 SER A O 1
ATOM 1471 N N . GLY A 1 181 ? -15.091 6.520 28.228 1.00 61.38 181 GLY A N 1
ATOM 1472 C CA . GLY A 1 181 ? -14.868 6.008 29.581 1.00 61.38 181 GLY A CA 1
ATOM 1473 C C . GLY A 1 181 ? -14.871 7.090 30.667 1.00 61.38 181 GLY A C 1
ATOM 1474 O O . GLY A 1 181 ? -15.194 6.788 31.814 1.00 61.38 181 GLY A O 1
ATOM 1475 N N . LEU A 1 182 ? -14.565 8.345 30.318 1.00 59.59 182 LEU A N 1
ATOM 1476 C CA . LEU A 1 182 ? -14.566 9.483 31.246 1.00 59.59 182 LEU A CA 1
ATOM 1477 C C . LEU A 1 182 ? -15.976 10.045 31.486 1.00 59.59 182 LEU A C 1
ATOM 1479 O O . LEU A 1 182 ? -16.283 10.462 32.602 1.00 59.59 182 LEU A O 1
ATOM 1483 N N . LYS A 1 183 ? -16.866 10.000 30.482 1.00 54.59 183 LYS A N 1
ATOM 1484 C CA . LYS A 1 183 ? -18.259 10.479 30.612 1.00 54.59 183 LYS A CA 1
ATOM 1485 C C . LYS A 1 183 ? -19.082 9.719 31.661 1.00 54.59 183 LYS A C 1
ATOM 1487 O O . LYS A 1 183 ? -20.010 10.294 32.218 1.00 54.59 183 LYS A O 1
ATOM 1492 N N . TYR A 1 184 ? -18.738 8.467 31.963 1.00 52.62 184 TYR A N 1
ATOM 1493 C CA . TYR A 1 184 ? -19.447 7.659 32.964 1.00 52.62 184 TYR A CA 1
ATOM 1494 C C . TYR A 1 184 ? -18.874 7.763 34.383 1.00 52.62 184 TYR A C 1
ATOM 1496 O O . TYR A 1 184 ? -19.454 7.189 35.299 1.00 52.62 184 TYR A O 1
ATOM 1504 N N . ASN A 1 185 ? -17.785 8.513 34.591 1.00 55.38 185 ASN A N 1
ATOM 1505 C CA . ASN A 1 185 ? -17.212 8.721 35.925 1.00 55.38 185 ASN A CA 1
ATOM 1506 C C . ASN A 1 185 ? -17.813 9.931 36.672 1.00 55.38 185 ASN A C 1
ATOM 1508 O O . ASN A 1 185 ? -17.451 10.188 37.813 1.00 55.38 185 ASN A O 1
ATOM 1512 N N . TYR A 1 186 ? -18.765 10.648 36.063 1.00 51.91 186 TYR A N 1
ATOM 1513 C CA . TYR A 1 186 ? -19.550 11.705 36.712 1.00 51.91 186 TYR A CA 1
ATOM 1514 C C . TYR A 1 186 ? -20.928 11.179 37.139 1.00 51.91 186 TYR A C 1
ATOM 1516 O O . TYR A 1 186 ? -21.965 11.584 36.617 1.00 51.91 186 TYR A O 1
ATOM 1524 N N . LYS A 1 187 ? -20.951 10.235 38.080 1.00 51.66 187 LYS A N 1
ATOM 1525 C CA . LYS A 1 187 ? -22.137 9.923 38.893 1.00 51.66 187 LYS A CA 1
ATOM 1526 C C . LYS A 1 187 ? -21.666 9.333 40.222 1.00 51.66 187 LYS A C 1
ATOM 1528 O O . LYS A 1 187 ? -21.507 8.124 40.341 1.00 51.66 187 LYS A O 1
ATOM 1533 N N . GLY A 1 188 ? -21.412 10.209 41.194 1.00 55.16 188 GLY A N 1
ATOM 1534 C CA . GLY A 1 188 ? -21.069 9.819 42.564 1.00 55.16 188 GLY A CA 1
ATOM 1535 C C . GLY A 1 188 ? -19.968 10.658 43.210 1.00 55.16 188 GLY A C 1
ATOM 1536 O O . GLY A 1 188 ? -18.978 10.093 43.662 1.00 55.16 188 GLY A O 1
ATOM 1537 N N . ALA A 1 189 ? -20.133 11.980 43.243 1.00 40.41 189 ALA A N 1
ATOM 1538 C CA . ALA A 1 189 ? -19.560 12.850 44.269 1.00 40.41 189 ALA A CA 1
ATOM 1539 C C . ALA A 1 189 ? -20.665 13.812 44.710 1.00 40.41 189 ALA A C 1
ATOM 1541 O O . ALA A 1 189 ? -21.381 14.296 43.799 1.00 40.41 189 ALA A O 1
#